Protein AF-A0A836RN25-F1 (afdb_monomer)

Sequence (233 aa):
MFDPATMIIAVIALGVGALVGYVVDRIRLGATFQRRDEIIRQAEREAENIRRAEELAAKEALLKRREELEAEIGRTREELRAQQKQVDQRETKIEQREQDLAKKERMLEITQKKLAERAKVVEARDRELERVLREEQEQLHRISGLDEQAAKEMLLNRLERRLKEETGALILKYRKELKDKSRAMAREIIGMAIQRCASNHTSETTVSSVDIPNDEMKGRIIGREGRNIRAFE

Mean predicted aligned error: 18.17 Å

Secondary structure (DSSP, 8-state):
---HHHHHHHHHHHHHHHHHHHHHHHHHHHHHHHHHHHHHHHHHHHHHHHHHHHHHHHHHHHHHHHHHHHHHHHHHHHHHHHHHHHHHHHHHHHHHHHHHHHHHHHHHHHHHHHHHHHHHHHHHHHHHHHHHHHHHHHHHHHHHT--HHHHHHHHHHHHHHHHHHHHHHHHHHHHHHHHHHHHHHHHHHHHHHHHHHHHHHHHHHS------S-HHHHHHHH-GGGTTHHHH-

Structure (mmCIF, N/CA/C/O backbone):
data_AF-A0A836RN25-F1
#
_entry.id   AF-A0A836RN25-F1
#
loop_
_atom_site.group_PDB
_atom_site.id
_atom_site.type_symbol
_atom_site.label_atom_id
_atom_site.label_alt_id
_atom_site.label_comp_id
_atom_site.label_asym_id
_atom_site.label_entity_id
_atom_site.label_seq_id
_atom_site.pdbx_PDB_ins_code
_atom_site.Cartn_x
_atom_site.Cartn_y
_atom_site.Cartn_z
_atom_site.occupancy
_atom_site.B_iso_or_equiv
_atom_site.auth_seq_id
_atom_site.auth_comp_id
_atom_site.auth_asym_id
_atom_site.auth_atom_id
_atom_site.pdbx_PDB_model_num
ATOM 1 N N . MET A 1 1 ? 55.703 12.428 -127.206 1.00 52.75 1 MET A N 1
ATOM 2 C CA . MET A 1 1 ? 56.972 11.962 -126.610 1.00 52.75 1 MET A CA 1
ATOM 3 C C . MET A 1 1 ? 57.024 12.580 -125.224 1.00 52.75 1 MET A C 1
ATOM 5 O O . MET A 1 1 ? 57.137 13.793 -125.141 1.00 52.75 1 MET A O 1
ATOM 9 N N . PHE A 1 2 ? 56.755 11.810 -124.168 1.00 58.44 2 PHE A N 1
ATOM 10 C CA . PHE A 1 2 ? 56.859 12.346 -122.808 1.00 58.44 2 PHE A CA 1
ATOM 11 C C . PHE A 1 2 ? 58.335 12.590 -122.512 1.00 58.44 2 PHE A C 1
ATOM 13 O O . PHE A 1 2 ? 59.151 11.688 -122.694 1.00 58.44 2 PHE A O 1
ATOM 20 N N . ASP A 1 3 ? 58.664 13.818 -122.129 1.00 67.50 3 ASP A N 1
ATOM 21 C CA . ASP A 1 3 ? 60.029 14.221 -121.816 1.00 67.50 3 ASP A CA 1
ATOM 22 C C . ASP A 1 3 ? 60.501 13.411 -120.590 1.00 67.50 3 ASP A C 1
ATOM 24 O O . ASP A 1 3 ? 59.778 13.405 -119.585 1.00 67.50 3 ASP A O 1
ATOM 28 N N . PRO A 1 4 ? 61.650 12.704 -120.622 1.00 75.50 4 PRO A N 1
ATOM 29 C CA . PRO A 1 4 ? 62.107 11.835 -119.530 1.00 75.50 4 PRO A CA 1
ATOM 30 C C . PRO A 1 4 ? 62.094 12.509 -118.148 1.00 75.50 4 PRO A C 1
ATOM 32 O O . PRO A 1 4 ? 61.831 11.861 -117.135 1.00 75.50 4 PRO A O 1
ATOM 35 N N . ALA A 1 5 ? 62.295 13.830 -118.109 1.00 76.38 5 ALA A N 1
ATOM 36 C CA . ALA A 1 5 ? 62.222 14.642 -116.898 1.00 76.38 5 ALA A CA 1
ATOM 37 C C . ALA A 1 5 ? 60.829 14.630 -116.234 1.00 76.38 5 ALA A C 1
ATOM 39 O O . ALA A 1 5 ? 60.728 14.573 -115.009 1.00 76.38 5 ALA A O 1
ATOM 40 N N . THR A 1 6 ? 59.746 14.628 -117.018 1.00 81.00 6 THR A N 1
ATOM 41 C CA . THR A 1 6 ? 58.367 14.667 -116.492 1.00 81.00 6 THR A CA 1
ATOM 42 C C . THR A 1 6 ? 57.962 13.367 -115.793 1.00 81.00 6 THR A C 1
ATOM 44 O O . THR A 1 6 ? 57.304 13.416 -114.753 1.00 81.00 6 THR A O 1
ATOM 47 N N . MET A 1 7 ? 58.411 12.207 -116.288 1.00 81.38 7 MET A N 1
ATOM 48 C CA . MET A 1 7 ? 58.170 10.922 -115.618 1.00 81.38 7 MET A CA 1
ATOM 49 C C . MET A 1 7 ? 58.947 10.796 -114.304 1.00 81.38 7 MET A C 1
ATOM 51 O O . MET A 1 7 ? 58.401 10.297 -113.321 1.00 81.38 7 MET A O 1
ATOM 55 N N . ILE A 1 8 ? 60.187 11.290 -114.251 1.00 82.19 8 ILE A N 1
ATOM 56 C CA . ILE A 1 8 ? 60.997 11.280 -113.024 1.00 82.19 8 ILE A CA 1
ATOM 57 C C . ILE A 1 8 ? 60.343 12.152 -111.943 1.00 82.19 8 ILE A C 1
ATOM 59 O O . ILE A 1 8 ? 60.214 11.721 -110.798 1.00 82.19 8 ILE A O 1
ATOM 63 N N . ILE A 1 9 ? 59.853 13.340 -112.309 1.00 84.25 9 ILE A N 1
ATOM 64 C CA . ILE A 1 9 ? 59.145 14.238 -111.384 1.00 84.25 9 ILE A CA 1
ATOM 65 C C . ILE A 1 9 ? 57.857 13.588 -110.856 1.00 84.25 9 ILE A C 1
ATOM 67 O O . ILE A 1 9 ? 57.585 13.678 -109.661 1.00 84.25 9 ILE A O 1
ATOM 71 N N . ALA A 1 10 ? 57.091 12.892 -111.702 1.00 84.19 10 ALA A N 1
ATOM 72 C CA . ALA A 1 10 ? 55.867 12.206 -111.282 1.00 84.19 10 ALA A CA 1
ATOM 73 C C . ALA A 1 10 ? 56.138 11.064 -110.284 1.00 84.19 10 ALA A C 1
ATOM 75 O O . ALA A 1 10 ? 55.421 10.931 -109.292 1.00 84.19 10 ALA A O 1
ATOM 76 N N . VAL A 1 11 ? 57.196 10.274 -110.502 1.00 86.06 11 VAL A N 1
ATOM 77 C CA . VAL A 1 11 ? 57.601 9.192 -109.585 1.00 86.06 11 VAL A CA 1
ATOM 78 C C . VAL A 1 11 ? 58.104 9.754 -108.254 1.00 86.06 11 VAL A C 1
ATOM 80 O O . VAL A 1 11 ? 57.737 9.241 -107.196 1.00 86.06 11 VAL A O 1
ATOM 83 N N . ILE A 1 12 ? 58.880 10.843 -108.281 1.00 86.62 12 ILE A N 1
ATOM 84 C CA . ILE A 1 12 ? 59.329 11.530 -107.061 1.00 86.62 12 ILE A CA 1
ATOM 85 C C . ILE A 1 12 ? 58.132 12.115 -106.304 1.00 86.62 12 ILE A C 1
ATOM 87 O O . ILE A 1 12 ? 58.038 11.935 -105.093 1.00 86.62 12 ILE A O 1
ATOM 91 N N . ALA A 1 13 ? 57.183 12.756 -106.991 1.00 86.00 13 ALA A N 1
ATOM 92 C CA . ALA A 1 13 ? 55.982 13.310 -106.369 1.00 86.00 13 ALA A CA 1
ATOM 93 C C . ALA A 1 13 ? 55.104 12.224 -105.722 1.00 86.00 13 ALA A C 1
ATOM 95 O O . ALA A 1 13 ? 54.606 12.424 -104.615 1.00 86.00 13 ALA A O 1
ATOM 96 N N . LEU A 1 14 ? 54.967 11.055 -106.358 1.00 89.75 14 LEU A N 1
ATOM 97 C CA . LEU A 1 14 ? 54.290 9.890 -105.777 1.00 89.75 14 LEU A CA 1
ATOM 98 C C . LEU A 1 14 ? 55.028 9.345 -104.550 1.00 89.75 14 LEU A C 1
ATOM 100 O O . LEU A 1 14 ? 54.393 9.066 -103.535 1.00 89.75 14 LEU A O 1
ATOM 104 N N . GLY A 1 15 ? 56.358 9.238 -104.613 1.00 89.31 15 GLY A N 1
ATOM 105 C CA . GLY A 1 15 ? 57.182 8.800 -103.484 1.00 89.31 15 GLY A CA 1
ATOM 106 C C . GLY A 1 15 ? 57.092 9.752 -102.289 1.00 89.31 15 GLY A C 1
ATOM 107 O O . GLY A 1 15 ? 56.897 9.310 -101.158 1.00 89.31 15 GLY A O 1
ATOM 108 N N . VAL A 1 16 ? 57.151 11.063 -102.540 1.00 89.12 16 VAL A N 1
ATOM 109 C CA . VAL A 1 16 ? 56.988 12.099 -101.510 1.00 89.12 16 VAL A CA 1
ATOM 110 C C . VAL A 1 16 ? 55.561 12.095 -100.960 1.00 89.12 16 VAL A C 1
ATOM 112 O O . VAL A 1 16 ? 55.387 12.136 -99.746 1.00 89.12 16 VAL A O 1
ATOM 115 N N . GLY A 1 17 ? 54.538 11.976 -101.810 1.00 90.31 17 GLY A N 1
ATOM 116 C CA . GLY A 1 17 ? 53.139 11.891 -101.382 1.00 90.31 17 GLY A CA 1
ATOM 117 C C . GLY A 1 17 ? 52.855 10.667 -100.507 1.00 90.31 17 GLY A C 1
ATOM 118 O O . GLY A 1 17 ? 52.210 10.795 -99.467 1.00 90.31 17 GLY A O 1
ATOM 119 N N . ALA A 1 18 ? 53.392 9.499 -100.870 1.00 89.56 18 ALA A N 1
ATOM 120 C CA . ALA A 1 18 ? 53.276 8.276 -100.077 1.00 89.56 18 ALA A CA 1
ATOM 121 C C . ALA A 1 18 ? 54.030 8.380 -98.742 1.00 89.56 18 ALA A C 1
ATOM 123 O O . ALA A 1 18 ? 53.504 7.969 -97.707 1.00 89.56 18 ALA A O 1
ATOM 124 N N . LEU A 1 19 ? 55.228 8.977 -98.741 1.00 89.75 19 LEU A N 1
ATOM 125 C CA . LEU A 1 19 ? 56.010 9.200 -97.524 1.00 89.75 19 LEU A CA 1
ATOM 126 C C . LEU A 1 19 ? 55.299 10.172 -96.571 1.00 89.75 19 LEU A C 1
ATOM 128 O O . LEU A 1 19 ? 55.173 9.883 -95.383 1.00 89.75 19 LEU A O 1
ATOM 132 N N . VAL A 1 20 ? 54.787 11.293 -97.086 1.00 89.56 20 VAL A N 1
ATOM 133 C CA . VAL A 1 20 ? 54.017 12.270 -96.301 1.00 89.56 20 VAL A CA 1
ATOM 134 C C . VAL A 1 20 ? 52.725 11.641 -95.780 1.00 89.56 20 VAL A C 1
ATOM 136 O O . VAL A 1 20 ? 52.416 11.796 -94.601 1.00 89.56 20 VAL A O 1
ATOM 139 N N . GLY A 1 21 ? 52.008 10.877 -96.610 1.00 89.00 21 GLY A N 1
ATOM 140 C CA . GLY A 1 21 ? 50.815 10.136 -96.201 1.00 89.00 21 GLY A CA 1
ATOM 141 C C . GLY A 1 21 ? 51.098 9.151 -95.065 1.00 89.00 21 GLY A C 1
ATOM 142 O O . GLY A 1 21 ? 50.399 9.171 -94.056 1.00 89.00 21 GLY A O 1
ATOM 143 N N . TYR A 1 22 ? 52.172 8.363 -95.176 1.00 90.50 22 TYR A N 1
ATOM 144 C CA . TYR A 1 22 ? 52.602 7.418 -94.142 1.00 90.50 22 TYR A CA 1
ATOM 145 C C . TYR A 1 22 ? 53.001 8.114 -92.831 1.00 90.50 22 TYR A C 1
ATOM 147 O O . TYR A 1 22 ? 52.633 7.658 -91.749 1.00 90.50 22 TYR A O 1
ATOM 155 N N . VAL A 1 23 ? 53.720 9.241 -92.903 1.00 87.69 23 VAL A N 1
ATOM 156 C CA . VAL A 1 23 ? 54.115 10.018 -91.715 1.00 87.69 23 VAL A CA 1
ATOM 157 C C . VAL A 1 23 ? 52.896 10.650 -91.037 1.00 87.69 23 VAL A C 1
ATOM 159 O O . VAL A 1 23 ? 52.770 10.562 -89.816 1.00 87.69 23 VAL A O 1
ATOM 162 N N . VAL A 1 24 ? 51.972 11.241 -91.801 1.00 87.00 24 VAL A N 1
ATOM 163 C CA . VAL A 1 24 ? 50.739 11.839 -91.261 1.00 87.00 24 VAL A CA 1
ATOM 164 C C . VAL A 1 24 ? 49.837 10.777 -90.638 1.00 87.00 24 VAL A C 1
ATOM 166 O O . VAL A 1 24 ? 49.315 11.001 -89.545 1.00 87.00 24 VAL A O 1
ATOM 169 N N . ASP A 1 25 ? 49.677 9.622 -91.284 1.00 84.75 25 ASP A N 1
ATOM 170 C CA . ASP A 1 25 ? 48.889 8.510 -90.748 1.00 84.75 25 ASP A CA 1
ATOM 171 C C . ASP A 1 25 ? 49.505 7.975 -89.448 1.00 84.75 25 ASP A C 1
ATOM 173 O O . ASP A 1 25 ? 48.822 7.863 -88.432 1.00 84.75 25 ASP A O 1
ATOM 177 N N . ARG A 1 26 ? 50.832 7.793 -89.411 1.00 84.50 26 ARG A N 1
ATOM 178 C CA . ARG A 1 26 ? 51.556 7.356 -88.207 1.00 84.50 26 ARG A CA 1
ATOM 179 C C . ARG A 1 26 ? 51.449 8.350 -87.044 1.00 84.50 26 ARG A C 1
ATOM 181 O O . ARG A 1 26 ? 51.307 7.920 -85.899 1.00 84.50 26 ARG A O 1
ATOM 188 N N . ILE A 1 27 ? 51.471 9.658 -87.315 1.00 83.19 27 ILE A N 1
ATOM 189 C CA . ILE A 1 27 ? 51.252 10.704 -86.298 1.00 83.19 27 ILE A CA 1
ATOM 190 C C . ILE A 1 27 ? 49.794 10.695 -85.812 1.00 83.19 27 ILE A C 1
ATOM 192 O O . ILE A 1 27 ? 49.555 10.787 -84.607 1.00 83.19 27 ILE A O 1
ATOM 196 N N . ARG A 1 28 ? 48.814 10.542 -86.715 1.00 82.50 28 ARG A N 1
ATOM 197 C CA . ARG A 1 28 ? 47.385 10.462 -86.360 1.00 82.50 28 ARG A CA 1
ATOM 198 C C . ARG A 1 28 ? 47.071 9.228 -85.520 1.00 82.50 28 ARG A C 1
ATOM 200 O O . ARG A 1 28 ? 46.409 9.370 -84.497 1.00 82.50 28 ARG A O 1
ATOM 207 N N . LEU A 1 29 ? 47.597 8.062 -85.896 1.00 78.88 29 LEU A N 1
ATOM 208 C CA . LEU A 1 29 ? 47.505 6.823 -85.120 1.00 78.88 29 LEU A CA 1
ATOM 209 C C . LEU A 1 29 ? 48.080 7.023 -83.712 1.00 78.88 29 LEU A C 1
ATOM 211 O O . LEU A 1 29 ? 47.384 6.768 -82.728 1.00 78.88 29 LEU A O 1
ATOM 215 N N . GLY A 1 30 ? 49.295 7.574 -83.598 1.00 79.75 30 GLY A N 1
ATOM 216 C CA . GLY A 1 30 ? 49.911 7.896 -82.305 1.00 79.75 30 GLY A CA 1
ATOM 217 C C . GLY A 1 30 ? 49.051 8.827 -81.441 1.00 79.75 30 GLY A C 1
ATOM 218 O O . GLY A 1 30 ? 48.823 8.537 -80.267 1.00 79.75 30 GLY A O 1
ATOM 219 N N . ALA A 1 31 ? 48.496 9.889 -82.033 1.00 80.12 31 ALA A N 1
ATOM 220 C CA . ALA A 1 31 ? 47.593 10.812 -81.347 1.00 80.12 31 ALA A CA 1
ATOM 221 C C . ALA A 1 31 ? 46.273 10.143 -80.911 1.00 80.12 31 ALA A C 1
ATOM 223 O O . ALA A 1 31 ? 45.777 10.420 -79.820 1.00 80.12 31 ALA A O 1
ATOM 224 N N . THR A 1 32 ? 45.708 9.231 -81.712 1.00 80.56 32 THR A N 1
ATOM 225 C CA . THR A 1 32 ? 44.502 8.477 -81.325 1.00 80.56 32 THR A CA 1
ATOM 226 C C . THR A 1 32 ? 44.755 7.481 -80.194 1.00 80.56 32 THR A C 1
ATOM 228 O O . THR A 1 32 ? 43.905 7.357 -79.313 1.00 80.56 32 THR A O 1
ATOM 231 N N . PHE A 1 33 ? 45.923 6.826 -80.157 1.00 83.62 33 PHE A N 1
ATOM 232 C CA . PHE A 1 33 ? 46.305 5.956 -79.040 1.00 83.62 33 PHE A CA 1
ATOM 233 C C . PHE A 1 33 ? 46.503 6.756 -77.752 1.00 83.62 33 PHE A C 1
ATOM 235 O O . PHE A 1 33 ? 45.934 6.397 -76.727 1.00 83.62 33 PHE A O 1
ATOM 242 N N . GLN A 1 34 ? 47.201 7.894 -77.816 1.00 84.00 34 GLN A N 1
ATOM 243 C CA . GLN A 1 34 ? 47.374 8.770 -76.653 1.00 84.00 34 GLN A CA 1
ATOM 244 C C . GLN A 1 34 ? 46.037 9.268 -76.098 1.00 84.00 34 GLN A C 1
ATOM 246 O O . GLN A 1 34 ? 45.827 9.231 -74.888 1.00 84.00 34 GLN A O 1
ATOM 251 N N . ARG A 1 35 ? 45.112 9.674 -76.977 1.00 86.06 35 ARG A N 1
ATOM 252 C CA . ARG A 1 35 ? 43.779 10.140 -76.576 1.00 86.06 35 ARG A CA 1
ATOM 253 C C . ARG A 1 35 ? 42.935 9.016 -75.975 1.00 86.06 35 ARG A C 1
ATOM 255 O O . ARG A 1 35 ? 42.234 9.245 -74.997 1.00 86.06 35 ARG A O 1
ATOM 262 N N . ARG A 1 36 ? 43.030 7.793 -76.513 1.00 88.00 36 ARG A N 1
ATOM 263 C CA . ARG A 1 36 ? 42.407 6.596 -75.924 1.00 88.00 36 ARG A CA 1
ATOM 264 C C . ARG A 1 36 ? 42.961 6.318 -74.524 1.00 88.00 36 ARG A C 1
ATOM 266 O O . ARG A 1 36 ? 42.175 6.118 -73.605 1.00 88.00 36 ARG A O 1
ATOM 273 N N . ASP A 1 37 ? 44.280 6.334 -74.359 1.00 89.94 37 ASP A N 1
ATOM 274 C CA . ASP A 1 37 ? 44.934 6.061 -73.073 1.00 89.94 37 ASP A CA 1
ATOM 275 C C . ASP A 1 37 ? 44.658 7.160 -72.040 1.00 89.94 37 ASP A C 1
ATOM 277 O O . ASP A 1 37 ? 44.621 6.904 -70.838 1.00 89.94 37 ASP A O 1
ATOM 281 N N . GLU A 1 38 ? 44.476 8.403 -72.480 1.00 92.50 38 GLU A N 1
ATOM 282 C CA . GLU A 1 38 ? 44.048 9.508 -71.623 1.00 92.50 38 GLU A CA 1
ATOM 283 C C . GLU A 1 38 ? 42.594 9.340 -71.167 1.00 92.50 38 GLU A C 1
ATOM 285 O O . GLU A 1 38 ? 42.332 9.456 -69.973 1.00 92.50 38 GLU A O 1
ATOM 290 N N . ILE A 1 39 ? 41.680 8.959 -72.068 1.00 93.69 39 ILE A N 1
ATOM 291 C CA . ILE A 1 39 ? 40.281 8.654 -71.723 1.00 93.69 39 ILE A CA 1
ATOM 292 C C . ILE A 1 39 ? 40.201 7.479 -70.743 1.00 93.69 39 ILE A C 1
ATOM 294 O O . ILE A 1 39 ? 39.469 7.560 -69.761 1.00 93.69 39 ILE A O 1
ATOM 298 N N . ILE A 1 40 ? 40.965 6.403 -70.970 1.00 94.0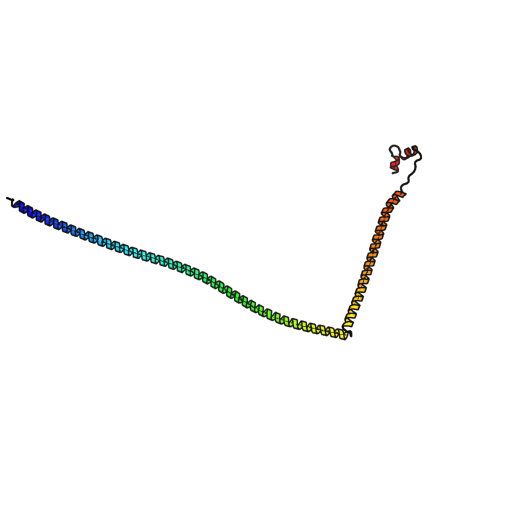6 40 ILE A N 1
ATOM 299 C CA . ILE A 1 40 ? 40.998 5.249 -70.057 1.00 94.06 40 ILE A CA 1
ATOM 300 C C . ILE A 1 40 ? 41.532 5.675 -68.687 1.00 94.06 40 ILE A C 1
ATOM 302 O O . ILE A 1 40 ? 40.888 5.401 -67.681 1.00 94.06 40 ILE A O 1
ATOM 306 N N . ARG A 1 41 ? 42.648 6.415 -68.633 1.00 94.75 41 ARG A N 1
ATOM 307 C CA . ARG A 1 41 ? 43.198 6.914 -67.360 1.00 94.75 41 ARG A CA 1
ATOM 308 C C . ARG A 1 41 ? 42.248 7.865 -66.641 1.00 94.75 41 ARG A C 1
ATOM 310 O O . ARG A 1 41 ? 42.199 7.859 -65.413 1.00 94.75 41 ARG A O 1
ATOM 317 N N . GLN A 1 42 ? 41.510 8.693 -67.375 1.00 95.06 42 GLN A N 1
ATOM 318 C CA . GLN A 1 42 ? 40.494 9.559 -66.791 1.00 95.06 42 GLN A CA 1
ATOM 319 C C . GLN A 1 42 ? 39.336 8.732 -66.222 1.00 95.06 42 GLN A C 1
ATOM 321 O O . GLN A 1 42 ? 38.974 8.935 -65.067 1.00 95.06 42 GLN A O 1
ATOM 326 N N . ALA A 1 43 ? 38.828 7.755 -66.975 1.00 94.56 43 ALA A N 1
ATOM 327 C CA . ALA A 1 43 ? 37.774 6.853 -66.518 1.00 94.56 43 ALA A CA 1
ATOM 328 C C . ALA A 1 43 ? 38.203 6.029 -65.290 1.00 94.56 43 ALA A C 1
ATOM 330 O O . ALA A 1 43 ? 37.416 5.853 -64.365 1.00 94.56 43 ALA A O 1
ATOM 331 N N . GLU A 1 44 ? 39.457 5.568 -65.236 1.00 95.56 44 GLU A N 1
ATOM 332 C CA . GLU A 1 44 ? 40.019 4.870 -64.072 1.00 95.56 44 GLU A CA 1
ATOM 333 C C . GLU A 1 44 ? 40.080 5.776 -62.837 1.00 95.56 44 GLU A C 1
ATOM 335 O O . GLU A 1 44 ? 39.658 5.364 -61.756 1.00 95.56 44 GLU A O 1
ATOM 340 N N . ARG A 1 45 ? 40.540 7.026 -62.991 1.00 96.12 45 ARG A N 1
ATOM 341 C CA . ARG A 1 45 ? 40.564 8.013 -61.897 1.00 96.12 45 ARG A CA 1
ATOM 342 C C . ARG A 1 45 ? 39.162 8.369 -61.417 1.00 96.12 45 ARG A C 1
ATOM 344 O O . ARG A 1 45 ? 38.940 8.476 -60.216 1.00 96.12 45 ARG A O 1
ATOM 351 N N . GLU A 1 46 ? 38.220 8.561 -62.334 1.00 95.81 46 GLU A N 1
ATOM 352 C CA . GLU A 1 46 ? 36.821 8.832 -61.997 1.00 95.81 46 GLU A CA 1
ATOM 353 C C . GLU A 1 46 ? 36.194 7.641 -61.265 1.00 95.81 46 GLU A C 1
ATOM 355 O O . GLU A 1 46 ? 35.590 7.830 -60.212 1.00 95.81 46 GLU A O 1
ATOM 360 N N . ALA A 1 47 ? 36.416 6.412 -61.741 1.00 95.69 47 ALA A N 1
ATOM 361 C CA . ALA A 1 47 ? 35.951 5.201 -61.070 1.00 95.69 47 ALA A CA 1
ATOM 362 C C . ALA A 1 47 ? 36.567 5.036 -59.670 1.00 95.69 47 ALA A C 1
ATOM 364 O O . ALA A 1 47 ? 35.866 4.660 -58.729 1.00 95.69 47 ALA A O 1
ATOM 365 N N . GLU A 1 48 ? 37.857 5.335 -59.504 1.00 96.50 48 GLU A N 1
ATOM 366 C CA . GLU A 1 48 ? 38.516 5.314 -58.198 1.00 96.50 48 GLU A CA 1
ATOM 367 C C . GLU A 1 48 ? 37.946 6.382 -57.256 1.00 96.50 48 GLU A C 1
ATOM 369 O O . GLU A 1 48 ? 37.657 6.085 -56.096 1.00 96.50 48 GLU A O 1
ATOM 374 N N . ASN A 1 49 ? 37.719 7.600 -57.751 1.00 96.69 49 ASN A N 1
ATOM 375 C CA . ASN A 1 49 ? 37.115 8.676 -56.969 1.00 96.69 49 ASN A CA 1
ATOM 376 C C . ASN A 1 49 ? 35.686 8.331 -56.536 1.00 96.69 49 ASN A C 1
ATOM 378 O O . ASN A 1 49 ? 35.346 8.550 -55.376 1.00 96.69 49 ASN A O 1
ATOM 382 N N . ILE A 1 50 ? 34.875 7.748 -57.426 1.00 96.38 50 ILE A N 1
ATOM 383 C CA . ILE A 1 50 ? 33.517 7.287 -57.102 1.00 96.38 50 ILE A CA 1
ATOM 384 C C . ILE A 1 50 ? 33.571 6.208 -56.020 1.00 96.38 50 ILE A C 1
ATOM 386 O O . ILE A 1 50 ? 32.883 6.330 -55.012 1.00 96.38 50 ILE A O 1
ATOM 390 N N . ARG A 1 51 ? 34.439 5.197 -56.170 1.00 96.94 51 ARG A N 1
ATOM 391 C CA . ARG A 1 51 ? 34.597 4.137 -55.159 1.00 96.94 51 ARG A CA 1
ATOM 392 C C . ARG A 1 51 ? 35.004 4.695 -53.800 1.00 96.94 51 ARG A C 1
ATOM 394 O O . ARG A 1 51 ? 34.416 4.323 -52.791 1.00 96.94 51 ARG A O 1
ATOM 401 N N . ARG A 1 52 ? 35.987 5.600 -53.766 1.00 96.56 52 ARG A N 1
ATOM 402 C CA . ARG A 1 52 ? 36.432 6.242 -52.520 1.00 96.56 52 ARG A CA 1
ATOM 403 C C . ARG A 1 52 ? 35.329 7.102 -51.903 1.00 96.56 52 ARG A C 1
ATOM 405 O O . ARG A 1 52 ? 35.183 7.093 -50.685 1.00 96.56 52 ARG A O 1
ATOM 412 N N . ALA A 1 53 ? 34.556 7.819 -52.718 1.00 96.25 53 ALA A N 1
ATOM 413 C CA . ALA A 1 53 ? 33.433 8.627 -52.251 1.00 96.25 53 ALA A CA 1
ATOM 414 C C . ALA A 1 53 ? 32.302 7.761 -51.675 1.00 96.25 53 ALA A C 1
ATOM 416 O O . ALA A 1 53 ? 31.798 8.070 -50.599 1.00 96.25 53 ALA A O 1
ATOM 417 N N . GLU A 1 54 ? 31.946 6.654 -52.333 1.00 96.81 54 GLU A N 1
ATOM 418 C CA . GLU A 1 54 ? 30.963 5.697 -51.811 1.00 96.81 54 GLU A CA 1
ATOM 419 C C . GLU A 1 54 ? 31.447 5.022 -50.525 1.00 96.81 54 GLU A C 1
ATOM 421 O O . GLU A 1 54 ? 30.679 4.893 -49.574 1.00 96.81 54 GLU A O 1
ATOM 426 N N . GLU A 1 55 ? 32.725 4.638 -50.452 1.00 96.94 55 GLU A N 1
ATOM 427 C CA . GLU A 1 55 ? 33.299 4.056 -49.238 1.00 96.94 55 GLU A CA 1
ATOM 428 C C . GLU A 1 55 ? 33.281 5.058 -48.073 1.00 96.94 55 GLU A C 1
ATOM 430 O O . GLU A 1 55 ? 32.956 4.688 -46.942 1.00 96.94 55 GLU A O 1
ATOM 435 N N . LEU A 1 56 ? 33.591 6.332 -48.338 1.00 97.44 56 LEU A N 1
ATOM 436 C CA . LEU A 1 56 ? 33.512 7.395 -47.337 1.00 97.44 56 LEU A CA 1
ATOM 437 C C . LEU A 1 56 ? 32.064 7.619 -46.885 1.00 97.44 56 LEU A C 1
ATOM 439 O O . LEU A 1 56 ? 31.803 7.618 -45.685 1.00 97.44 56 LEU A O 1
ATOM 443 N N . ALA A 1 57 ? 31.119 7.719 -47.823 1.00 96.94 57 ALA A N 1
ATOM 444 C CA . ALA A 1 57 ? 29.700 7.889 -47.522 1.00 96.94 57 ALA A CA 1
ATOM 445 C C . ALA A 1 57 ? 29.138 6.705 -46.716 1.00 96.94 57 ALA A C 1
ATOM 447 O O . ALA A 1 57 ? 28.377 6.898 -45.767 1.00 96.94 57 ALA A O 1
ATOM 448 N N . ALA A 1 58 ? 29.551 5.476 -47.038 1.00 97.00 58 ALA A N 1
ATOM 449 C CA . ALA A 1 58 ? 29.188 4.287 -46.275 1.00 97.00 58 ALA A CA 1
ATOM 450 C C . ALA A 1 58 ? 29.760 4.332 -44.849 1.00 97.00 58 ALA A C 1
ATOM 452 O O . ALA A 1 58 ? 29.047 4.021 -43.893 1.00 97.00 58 ALA A O 1
ATOM 453 N N . LYS A 1 59 ? 31.019 4.760 -44.679 1.00 97.44 59 LYS A N 1
ATOM 454 C CA . LYS A 1 59 ? 31.637 4.939 -43.353 1.00 97.44 59 LYS A CA 1
ATOM 455 C C . LYS A 1 59 ? 30.939 6.027 -42.539 1.00 97.44 59 LYS A C 1
ATOM 457 O O . LYS A 1 59 ? 30.656 5.796 -41.367 1.00 97.44 59 LYS A O 1
ATOM 462 N N . GLU A 1 60 ? 30.617 7.168 -43.141 1.00 97.56 60 GLU A N 1
ATOM 463 C CA . GLU A 1 60 ? 29.868 8.246 -42.483 1.00 97.56 60 GLU A CA 1
ATOM 464 C C . GLU A 1 60 ? 28.468 7.786 -42.062 1.00 97.56 60 GLU A C 1
ATOM 466 O O . GLU A 1 60 ? 28.059 8.014 -40.924 1.00 97.56 60 GLU A O 1
ATOM 471 N N . ALA A 1 61 ? 27.754 7.069 -42.935 1.00 97.25 61 ALA A N 1
ATOM 472 C CA . ALA A 1 61 ? 26.446 6.510 -42.612 1.00 97.25 61 ALA A CA 1
ATOM 473 C C . ALA A 1 61 ? 26.524 5.502 -41.453 1.00 97.25 61 ALA A C 1
ATOM 475 O O . ALA A 1 61 ? 25.682 5.534 -40.555 1.00 97.25 61 ALA A O 1
ATOM 476 N N . LEU A 1 62 ? 27.543 4.636 -41.438 1.00 97.88 62 LEU A N 1
ATOM 477 C CA . LEU A 1 62 ? 27.776 3.688 -40.347 1.00 97.88 62 LEU A CA 1
ATOM 478 C C . LEU A 1 62 ? 28.108 4.391 -39.028 1.00 97.88 62 LEU A C 1
ATOM 480 O O . LEU A 1 62 ? 27.570 4.003 -37.992 1.00 97.88 62 LEU A O 1
ATOM 484 N N . LEU A 1 63 ? 28.956 5.423 -39.054 1.00 97.88 63 LEU A N 1
ATOM 485 C CA . LEU A 1 63 ? 29.288 6.212 -37.865 1.00 97.88 63 LEU A CA 1
ATOM 486 C C . LEU A 1 63 ? 28.050 6.912 -37.311 1.00 97.88 63 LEU A C 1
ATOM 488 O O . LEU A 1 63 ? 27.749 6.764 -36.131 1.00 97.88 63 LEU A O 1
ATOM 492 N N . LYS A 1 64 ? 27.270 7.568 -38.173 1.00 97.81 64 LYS A N 1
ATOM 493 C CA . LYS A 1 64 ? 26.030 8.230 -37.765 1.00 97.81 64 LYS A CA 1
ATOM 494 C C . LYS A 1 64 ? 25.025 7.244 -37.168 1.00 97.81 64 LYS A C 1
ATOM 496 O O . LYS A 1 64 ? 24.440 7.510 -36.124 1.00 97.81 64 LYS A O 1
ATOM 501 N N . ARG A 1 65 ? 24.854 6.072 -37.789 1.00 97.50 65 ARG A N 1
ATOM 502 C CA . ARG A 1 65 ? 23.997 5.009 -37.242 1.00 97.50 65 ARG A CA 1
ATOM 503 C C . ARG A 1 65 ? 24.491 4.499 -35.898 1.00 97.50 65 ARG A C 1
ATOM 505 O O . ARG A 1 65 ? 23.680 4.227 -35.019 1.00 97.50 65 ARG A O 1
ATOM 512 N N . ARG A 1 66 ? 25.805 4.377 -35.726 1.00 97.88 66 ARG A N 1
ATOM 513 C CA . ARG A 1 66 ? 26.399 3.979 -34.453 1.00 97.88 66 ARG A CA 1
ATOM 514 C C . ARG A 1 66 ? 26.147 5.022 -33.364 1.00 97.88 66 ARG A C 1
ATOM 516 O O . ARG A 1 66 ? 25.754 4.635 -32.272 1.00 97.88 66 ARG A O 1
ATOM 523 N N . GLU A 1 67 ? 26.311 6.307 -33.662 1.00 97.94 67 GLU A N 1
ATOM 524 C CA . GLU A 1 67 ? 26.021 7.400 -32.723 1.00 97.94 67 GLU A CA 1
ATOM 525 C C . GLU A 1 67 ? 24.538 7.439 -32.325 1.00 97.94 67 GLU A C 1
ATOM 527 O O . GLU A 1 67 ? 24.220 7.567 -31.143 1.00 97.94 67 GLU A O 1
ATOM 532 N N . GLU A 1 68 ? 23.626 7.268 -33.289 1.00 97.94 68 GLU A N 1
ATOM 533 C CA . GLU A 1 68 ? 22.181 7.172 -33.032 1.00 97.94 68 GLU A CA 1
ATOM 534 C C . GLU A 1 68 ? 21.856 6.000 -32.091 1.00 97.94 68 GLU A C 1
ATOM 536 O O . GLU A 1 68 ? 21.136 6.183 -31.108 1.00 97.94 68 GLU A O 1
ATOM 541 N N . LEU A 1 69 ? 22.434 4.821 -32.346 1.00 98.12 69 LEU A N 1
ATOM 542 C CA . LEU A 1 69 ? 22.253 3.636 -31.502 1.00 98.12 69 LEU A CA 1
ATOM 543 C C . LEU A 1 69 ? 22.855 3.816 -30.105 1.00 98.12 69 LEU A C 1
ATOM 545 O O . LEU A 1 69 ? 22.234 3.436 -29.116 1.00 98.12 69 LEU A O 1
ATOM 549 N N . GLU A 1 70 ? 24.053 4.392 -29.994 1.00 97.88 70 GLU A N 1
ATOM 550 C CA . GLU A 1 70 ? 24.687 4.663 -28.699 1.00 97.88 70 GLU A CA 1
ATOM 551 C C . GLU A 1 70 ? 23.856 5.661 -27.875 1.00 97.88 70 GLU A C 1
ATOM 553 O O . GLU A 1 70 ? 23.673 5.461 -26.669 1.00 97.88 70 GLU A O 1
ATOM 558 N N . ALA A 1 71 ? 23.276 6.677 -28.521 1.00 98.19 71 ALA A N 1
ATOM 559 C CA . ALA A 1 71 ? 22.367 7.623 -27.881 1.00 98.19 71 ALA A CA 1
ATOM 560 C C . ALA A 1 71 ? 21.050 6.963 -27.436 1.00 98.19 71 ALA A C 1
ATOM 562 O O . ALA A 1 71 ? 20.593 7.210 -26.317 1.00 98.19 71 ALA A O 1
ATOM 563 N N . GLU A 1 72 ? 20.448 6.112 -28.271 1.00 98.00 72 GLU A N 1
ATOM 564 C CA . GLU A 1 72 ? 19.228 5.370 -27.933 1.00 98.00 72 GLU A CA 1
ATOM 565 C C . GLU A 1 72 ? 19.465 4.415 -26.756 1.00 98.00 72 GLU A C 1
ATOM 567 O O . GLU A 1 72 ? 18.742 4.471 -25.763 1.00 98.00 72 GLU A O 1
ATOM 572 N N . ILE A 1 73 ? 20.549 3.633 -26.796 1.00 98.12 73 ILE A N 1
ATOM 573 C CA . ILE A 1 73 ? 20.962 2.753 -25.693 1.00 98.12 73 ILE A CA 1
ATOM 574 C C . ILE A 1 73 ? 21.195 3.562 -24.411 1.00 98.12 73 ILE A C 1
ATOM 576 O O . ILE A 1 73 ? 20.831 3.107 -23.323 1.00 98.12 73 ILE A O 1
ATOM 580 N N . GLY A 1 74 ? 21.796 4.750 -24.520 1.00 98.12 74 GLY A N 1
ATOM 581 C CA . GLY A 1 74 ? 21.969 5.676 -23.402 1.00 98.12 74 GLY A CA 1
ATOM 582 C C . GLY A 1 74 ? 20.635 6.052 -22.758 1.00 98.12 74 GLY A C 1
ATOM 583 O O . GLY A 1 74 ? 20.463 5.851 -21.554 1.00 98.12 74 GLY A O 1
ATOM 584 N N . ARG A 1 75 ? 19.666 6.500 -23.565 1.00 98.06 75 ARG A N 1
ATOM 585 C CA . ARG A 1 75 ? 18.316 6.865 -23.098 1.00 98.06 75 ARG A CA 1
ATOM 586 C C . ARG A 1 75 ? 17.596 5.686 -22.455 1.00 98.06 75 ARG A C 1
ATOM 588 O O . ARG A 1 75 ? 17.126 5.806 -21.327 1.00 98.06 75 ARG A O 1
ATOM 595 N N . THR A 1 76 ? 17.587 4.521 -23.103 1.00 97.94 76 THR A N 1
ATOM 596 C CA . THR A 1 76 ? 16.950 3.317 -22.548 1.00 97.94 76 THR A CA 1
ATOM 597 C C . THR A 1 76 ? 17.590 2.898 -21.222 1.00 97.94 76 THR A C 1
ATOM 599 O O . THR A 1 76 ? 16.891 2.488 -20.297 1.00 97.94 76 THR A O 1
ATOM 602 N N . ARG A 1 77 ? 18.917 3.027 -21.076 1.00 98.12 77 ARG A N 1
ATOM 603 C CA . ARG A 1 77 ? 19.604 2.750 -19.802 1.00 98.12 77 ARG A CA 1
ATOM 604 C C . ARG A 1 77 ? 19.213 3.734 -18.705 1.00 98.12 77 ARG A C 1
ATOM 606 O O . ARG A 1 77 ? 19.083 3.318 -17.554 1.00 98.12 77 ARG A O 1
ATOM 613 N N . GLU A 1 78 ? 19.053 5.013 -19.025 1.00 98.19 78 GLU A N 1
ATOM 614 C CA . GLU A 1 78 ? 18.597 6.022 -18.063 1.00 98.19 78 GLU A CA 1
ATOM 615 C C . GLU A 1 78 ? 17.150 5.777 -17.629 1.00 98.19 78 GLU A C 1
ATOM 617 O O . GLU A 1 78 ? 16.869 5.770 -16.428 1.00 98.19 78 GLU A O 1
ATOM 622 N N . GLU A 1 79 ? 16.258 5.485 -18.575 1.00 98.00 79 GLU A N 1
ATOM 623 C CA . GLU A 1 79 ? 14.865 5.123 -18.299 1.00 98.00 79 GLU A CA 1
ATOM 624 C C . GLU A 1 79 ? 14.773 3.871 -17.422 1.00 98.00 79 GLU A C 1
ATOM 626 O O . GLU A 1 79 ? 14.071 3.877 -16.408 1.00 98.00 79 GLU A O 1
ATOM 631 N N . LEU A 1 80 ? 15.544 2.828 -17.744 1.00 98.06 80 LEU A N 1
ATOM 632 C CA . LEU A 1 80 ? 15.583 1.595 -16.960 1.00 98.06 80 LEU A CA 1
ATOM 633 C C . LEU A 1 80 ? 16.102 1.846 -15.538 1.00 98.06 80 LEU A C 1
ATOM 635 O O . LEU A 1 80 ? 15.531 1.341 -14.575 1.00 98.06 80 LEU A O 1
ATOM 639 N N . ARG A 1 81 ? 17.147 2.669 -15.374 1.00 98.06 81 ARG A N 1
ATOM 640 C CA . ARG A 1 81 ? 17.655 3.062 -14.046 1.00 98.06 81 ARG A CA 1
ATOM 641 C C . ARG A 1 81 ? 16.621 3.855 -13.250 1.00 98.06 81 ARG A C 1
ATOM 643 O O . ARG A 1 81 ? 16.498 3.652 -12.042 1.00 98.06 81 ARG A O 1
ATOM 650 N N . ALA A 1 82 ? 15.883 4.751 -13.902 1.00 98.12 82 ALA A N 1
ATOM 651 C CA . ALA A 1 82 ? 14.820 5.513 -13.259 1.00 98.12 82 ALA A CA 1
ATOM 652 C C . ALA A 1 82 ? 13.672 4.600 -12.803 1.00 98.12 82 ALA A C 1
ATOM 654 O O . ALA A 1 82 ? 13.211 4.726 -11.667 1.00 98.12 82 ALA A O 1
ATOM 655 N N . GLN A 1 83 ? 13.254 3.652 -13.647 1.00 97.94 83 GLN A N 1
ATOM 656 C CA . GLN A 1 83 ? 12.248 2.649 -13.298 1.00 97.94 83 GLN A CA 1
ATOM 657 C C . GLN A 1 83 ? 12.718 1.752 -12.152 1.00 97.94 83 GLN A C 1
ATOM 659 O O . GLN A 1 83 ? 11.978 1.595 -11.182 1.00 97.94 83 GLN A O 1
ATOM 664 N N . GLN A 1 84 ? 13.955 1.248 -12.201 1.00 98.00 84 GLN A N 1
ATOM 665 C CA . GLN A 1 84 ? 14.524 0.431 -11.126 1.00 98.00 84 GLN A CA 1
ATOM 666 C C . GLN A 1 84 ? 14.502 1.185 -9.794 1.00 98.00 84 GLN A C 1
ATOM 668 O O . GLN A 1 84 ? 13.974 0.685 -8.810 1.00 98.00 84 GLN A O 1
ATOM 673 N N . LYS A 1 85 ? 14.948 2.447 -9.779 1.00 98.06 85 LYS A N 1
ATOM 674 C CA . LYS A 1 85 ? 14.910 3.278 -8.569 1.00 98.06 85 LYS A CA 1
ATOM 675 C C . LYS A 1 85 ? 13.487 3.466 -8.030 1.00 98.06 85 LYS A C 1
ATOM 677 O O . LYS A 1 85 ? 13.295 3.512 -6.817 1.00 98.06 85 LYS A O 1
ATOM 682 N N . GLN A 1 86 ? 12.486 3.609 -8.902 1.00 98.00 86 GLN A N 1
ATOM 683 C CA . GLN A 1 86 ? 11.088 3.689 -8.469 1.00 98.00 86 GLN A CA 1
ATOM 684 C C . GLN A 1 86 ? 10.584 2.365 -7.887 1.00 98.00 86 GLN A C 1
ATOM 686 O O . GLN A 1 86 ? 9.817 2.393 -6.923 1.00 98.00 86 GLN A O 1
ATOM 691 N N . VAL A 1 87 ? 10.994 1.232 -8.461 1.00 98.12 87 VAL A N 1
ATOM 692 C CA . VAL A 1 87 ? 10.672 -0.106 -7.950 1.00 98.12 87 VAL A CA 1
ATOM 693 C C . VAL A 1 87 ? 11.304 -0.306 -6.576 1.00 98.12 87 VAL A C 1
ATOM 695 O O . VAL A 1 87 ? 10.560 -0.555 -5.633 1.00 98.12 87 VAL A O 1
ATOM 698 N N . ASP A 1 88 ? 12.604 -0.047 -6.424 1.00 97.88 88 ASP A N 1
ATOM 699 C CA . ASP A 1 88 ? 13.319 -0.181 -5.146 1.00 97.88 88 ASP A CA 1
ATOM 700 C C . ASP A 1 88 ? 12.664 0.682 -4.051 1.00 97.88 88 ASP A C 1
ATOM 702 O O . ASP A 1 88 ? 12.411 0.235 -2.934 1.00 97.88 88 ASP A O 1
ATOM 706 N N . GLN A 1 89 ? 12.291 1.926 -4.381 1.00 97.94 89 GLN A N 1
ATOM 707 C CA . GLN A 1 89 ? 11.580 2.808 -3.448 1.00 97.94 89 GLN A CA 1
ATOM 708 C C . GLN A 1 89 ? 10.202 2.276 -3.038 1.00 97.94 89 GLN A C 1
ATOM 710 O O . GLN A 1 89 ? 9.749 2.541 -1.921 1.00 97.94 89 GLN A O 1
ATOM 715 N N . ARG A 1 90 ? 9.488 1.598 -3.943 1.00 98.00 90 ARG A N 1
ATOM 716 C CA . ARG A 1 90 ? 8.199 0.969 -3.628 1.00 98.00 90 ARG A CA 1
ATOM 717 C C . ARG A 1 90 ? 8.404 -0.269 -2.768 1.00 98.00 90 ARG A C 1
ATOM 719 O O . ARG A 1 90 ? 7.667 -0.419 -1.801 1.00 98.00 90 ARG A O 1
ATOM 726 N N . GLU A 1 91 ? 9.404 -1.083 -3.078 1.00 97.88 91 GLU A N 1
ATOM 727 C CA . GLU A 1 91 ? 9.761 -2.283 -2.323 1.00 97.88 91 GLU A CA 1
ATOM 728 C C . GLU A 1 91 ? 10.111 -1.932 -0.875 1.00 97.88 91 GLU A C 1
ATOM 730 O O . GLU A 1 91 ? 9.437 -2.398 0.040 1.00 97.88 91 GLU A O 1
ATOM 735 N N . THR A 1 92 ? 11.002 -0.959 -0.651 1.00 97.81 92 THR A N 1
ATOM 736 C CA . THR A 1 92 ? 11.331 -0.488 0.707 1.00 97.81 92 THR A CA 1
ATOM 737 C C . THR 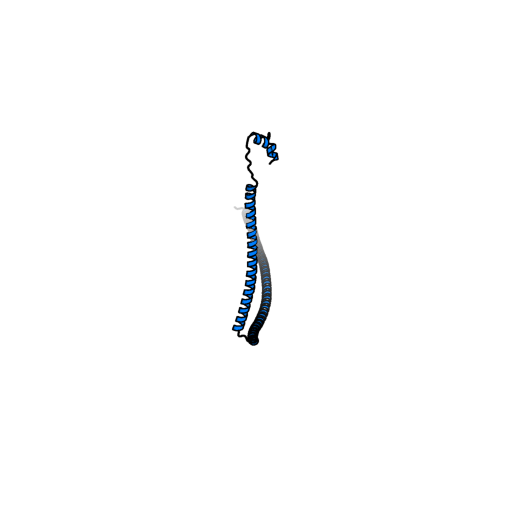A 1 92 ? 10.098 0.029 1.464 1.00 97.81 92 THR A C 1
ATOM 739 O O . THR A 1 92 ? 9.952 -0.195 2.666 1.00 97.81 92 THR A O 1
ATOM 742 N N . LYS A 1 93 ? 9.172 0.727 0.786 1.00 97.94 93 LYS A N 1
ATOM 743 C CA . LYS A 1 93 ? 7.920 1.195 1.414 1.00 97.94 93 LYS A CA 1
ATOM 744 C C . LYS A 1 93 ? 6.986 0.042 1.775 1.00 97.94 93 LYS A C 1
ATOM 746 O O . LYS A 1 93 ? 6.262 0.150 2.765 1.00 97.94 93 LYS A O 1
ATOM 751 N N . ILE A 1 94 ? 6.948 -1.009 0.960 1.00 98.12 94 ILE A N 1
ATOM 752 C CA . ILE A 1 94 ? 6.152 -2.210 1.226 1.00 98.12 94 ILE A CA 1
ATOM 753 C C . ILE A 1 94 ? 6.741 -2.945 2.429 1.00 98.12 94 ILE A C 1
ATOM 755 O O . ILE A 1 94 ? 6.007 -3.174 3.385 1.00 98.12 94 ILE A O 1
ATOM 759 N N . GLU A 1 95 ? 8.052 -3.181 2.456 1.00 98.12 95 GLU A N 1
ATOM 760 C CA . GLU A 1 95 ? 8.735 -3.827 3.584 1.00 98.12 95 GLU A CA 1
ATOM 761 C C . GLU A 1 95 ? 8.500 -3.086 4.909 1.00 98.12 95 GLU A C 1
ATOM 763 O O . GLU A 1 95 ? 8.178 -3.697 5.928 1.00 98.12 95 GLU A O 1
ATOM 768 N N . GLN A 1 96 ? 8.593 -1.751 4.907 1.00 98.06 96 GLN A N 1
ATOM 769 C CA . GLN A 1 96 ? 8.293 -0.940 6.093 1.00 98.06 96 GLN A CA 1
ATOM 770 C C . GLN A 1 96 ? 6.843 -1.121 6.560 1.00 98.06 96 GLN A C 1
ATOM 772 O O . GLN A 1 96 ? 6.587 -1.291 7.754 1.00 98.06 96 GLN A O 1
ATOM 777 N N . ARG A 1 97 ? 5.885 -1.121 5.625 1.00 97.94 97 ARG A N 1
ATOM 778 C CA . ARG A 1 97 ? 4.466 -1.337 5.940 1.00 97.94 97 ARG A CA 1
ATOM 779 C C . ARG A 1 97 ? 4.209 -2.735 6.486 1.00 97.94 97 ARG A C 1
ATOM 781 O O . ARG A 1 97 ? 3.425 -2.857 7.422 1.00 97.94 97 ARG A O 1
ATOM 788 N N . GLU A 1 98 ? 4.856 -3.759 5.940 1.00 98.06 98 GLU A N 1
ATOM 789 C CA . GLU A 1 98 ? 4.746 -5.131 6.440 1.00 98.06 98 GLU A CA 1
ATOM 790 C C . GLU A 1 98 ? 5.290 -5.254 7.863 1.00 98.06 98 GLU A C 1
ATOM 792 O O . GLU A 1 98 ? 4.630 -5.830 8.728 1.00 98.06 98 GLU A O 1
ATOM 797 N N . GLN A 1 99 ? 6.441 -4.641 8.153 1.00 98.00 99 GLN A N 1
ATOM 798 C CA . GLN A 1 99 ? 6.993 -4.621 9.509 1.00 98.00 99 GLN A CA 1
ATOM 799 C C . GLN A 1 99 ? 6.068 -3.906 10.502 1.00 98.00 99 GLN A C 1
ATOM 801 O O . GLN A 1 99 ? 5.874 -4.380 11.626 1.00 98.00 99 GLN A O 1
ATOM 806 N N . ASP A 1 100 ? 5.484 -2.774 10.110 1.00 98.00 100 ASP A N 1
ATOM 807 C CA . ASP A 1 100 ? 4.539 -2.039 10.952 1.00 98.00 100 ASP A CA 1
ATOM 808 C C . ASP A 1 100 ? 3.234 -2.809 11.167 1.00 98.00 100 ASP A C 1
ATOM 810 O O . ASP A 1 100 ? 2.682 -2.800 12.273 1.00 98.00 100 ASP A O 1
ATOM 814 N N . LEU A 1 101 ? 2.750 -3.502 10.136 1.00 98.19 101 LEU A N 1
ATOM 815 C CA . LEU A 1 101 ? 1.563 -4.345 10.219 1.00 98.19 101 LEU A CA 1
ATOM 816 C C . LEU A 1 101 ? 1.811 -5.541 11.145 1.00 98.19 101 LEU A C 1
ATOM 818 O O . LEU A 1 101 ? 1.043 -5.735 12.084 1.00 98.19 101 LEU A O 1
ATOM 822 N N . ALA A 1 102 ? 2.946 -6.229 11.004 1.00 98.19 102 ALA A N 1
ATOM 823 C CA . ALA A 1 102 ? 3.339 -7.325 11.888 1.00 98.19 102 ALA A CA 1
ATOM 824 C C . ALA A 1 102 ? 3.476 -6.879 13.359 1.00 98.19 102 ALA A C 1
ATOM 826 O O . ALA A 1 102 ? 3.089 -7.602 14.282 1.00 98.19 102 ALA A O 1
ATOM 827 N N . LYS A 1 103 ? 3.993 -5.667 13.618 1.00 98.06 103 LYS A N 1
ATOM 828 C CA . LYS A 1 103 ? 4.022 -5.093 14.977 1.00 98.06 103 LYS A CA 1
ATOM 829 C C . LYS A 1 103 ? 2.612 -4.861 15.518 1.00 98.06 103 LYS A C 1
ATOM 831 O O . LYS A 1 103 ? 2.340 -5.215 16.667 1.00 98.06 103 LYS A O 1
ATOM 836 N N . LYS A 1 104 ? 1.717 -4.285 14.709 1.00 97.88 104 LYS A N 1
ATOM 837 C CA . LYS A 1 104 ? 0.318 -4.040 15.096 1.00 97.88 104 LYS A CA 1
ATOM 838 C C . LYS A 1 104 ? -0.436 -5.338 15.364 1.00 97.88 104 LYS A C 1
ATOM 840 O O . LYS A 1 104 ? -1.158 -5.396 16.353 1.00 97.88 104 LYS A O 1
ATOM 845 N N . GLU A 1 105 ? -0.232 -6.371 14.554 1.00 98.00 105 GLU A N 1
ATOM 846 C CA . GLU A 1 105 ? -0.827 -7.696 14.762 1.00 98.00 105 GLU A CA 1
ATOM 847 C C . GLU A 1 105 ? -0.388 -8.307 16.092 1.00 98.00 105 GLU A C 1
ATOM 849 O O . GLU A 1 105 ? -1.232 -8.711 16.889 1.00 98.00 105 GLU A O 1
ATOM 854 N N . ARG A 1 106 ? 0.915 -8.273 16.405 1.00 97.88 106 ARG A N 1
ATOM 855 C CA . ARG A 1 106 ? 1.420 -8.737 17.710 1.00 97.88 106 ARG A CA 1
ATOM 856 C C . ARG A 1 106 ? 0.824 -7.946 18.872 1.00 97.88 106 ARG A C 1
ATOM 858 O O . ARG A 1 106 ? 0.455 -8.525 19.891 1.00 97.88 106 ARG A O 1
ATOM 865 N N . MET A 1 107 ? 0.720 -6.621 18.740 1.00 97.69 107 MET A N 1
ATOM 866 C CA . MET A 1 107 ? 0.082 -5.788 19.762 1.00 97.69 107 MET A CA 1
ATOM 867 C C . MET A 1 107 ? -1.397 -6.143 19.940 1.00 97.69 107 MET A C 1
ATOM 869 O O . MET A 1 107 ? -1.851 -6.241 21.079 1.00 97.69 107 MET A O 1
ATOM 873 N N . LEU A 1 108 ? -2.123 -6.361 18.841 1.00 97.94 108 LEU A N 1
ATOM 874 C CA . LEU A 1 108 ? -3.528 -6.762 18.850 1.00 97.94 108 LEU A CA 1
ATOM 875 C C . LEU A 1 108 ? -3.711 -8.128 19.522 1.00 97.94 108 LEU A C 1
ATOM 877 O O . LEU A 1 108 ? -4.596 -8.293 20.353 1.00 97.94 108 LEU A O 1
ATOM 881 N N . GLU A 1 109 ? -2.848 -9.096 19.222 1.00 98.12 109 GLU A N 1
ATOM 882 C CA . GLU A 1 109 ? -2.907 -10.423 19.835 1.00 98.12 109 GLU A CA 1
ATOM 883 C C . GLU A 1 109 ? -2.679 -10.343 21.355 1.00 98.12 109 GLU A C 1
ATOM 885 O O . GLU A 1 109 ? -3.395 -10.964 22.145 1.00 98.12 109 GLU A O 1
ATOM 890 N N . ILE A 1 110 ? -1.719 -9.520 21.796 1.00 98.12 110 ILE A N 1
ATOM 891 C CA . ILE A 1 110 ? -1.460 -9.286 23.223 1.00 98.12 110 ILE A CA 1
ATOM 892 C C . ILE A 1 110 ? -2.661 -8.612 23.896 1.00 98.12 110 ILE A C 1
ATOM 894 O O . ILE A 1 110 ? -3.031 -8.999 25.009 1.00 98.12 110 ILE A O 1
ATOM 898 N N . THR A 1 111 ? -3.269 -7.598 23.273 1.00 97.56 111 THR A N 1
ATOM 899 C CA . THR A 1 111 ? -4.435 -6.917 23.856 1.00 97.56 111 THR A CA 1
ATOM 900 C C . THR A 1 111 ? -5.652 -7.830 23.897 1.00 97.56 111 THR A C 1
ATOM 902 O O . THR A 1 111 ? -6.323 -7.860 24.925 1.00 97.56 111 THR A O 1
ATOM 905 N N . GLN A 1 112 ? -5.892 -8.634 22.861 1.00 97.50 112 GLN A N 1
ATOM 906 C CA . GLN A 1 112 ? -6.953 -9.642 22.844 1.00 97.50 112 GLN A CA 1
ATOM 907 C C . GLN A 1 112 ? -6.769 -10.674 23.958 1.00 97.50 112 GLN A C 1
ATOM 909 O O . GLN A 1 112 ? -7.709 -10.917 24.712 1.00 97.50 112 GLN A O 1
ATOM 914 N N . LYS A 1 113 ? -5.555 -11.212 24.142 1.00 97.81 113 LYS A N 1
ATOM 915 C CA . LYS A 1 113 ? -5.254 -12.128 25.257 1.00 97.81 113 LYS A CA 1
ATOM 916 C C . LYS A 1 113 ? -5.505 -11.469 26.613 1.00 97.81 113 LYS A C 1
ATOM 918 O O . LYS A 1 113 ? -6.167 -12.054 27.465 1.00 97.81 113 LYS A O 1
ATOM 923 N N . LYS A 1 114 ? -5.047 -10.227 26.810 1.00 97.38 114 LYS A N 1
ATOM 924 C CA . LYS A 1 114 ? -5.292 -9.473 28.055 1.00 97.38 114 LYS A CA 1
ATOM 925 C C . LYS A 1 114 ? -6.778 -9.218 28.304 1.00 97.38 114 LYS A C 1
ATOM 927 O O . LYS A 1 114 ? -7.216 -9.297 29.448 1.00 97.38 114 LYS A O 1
ATOM 932 N N . LEU A 1 115 ? -7.541 -8.889 27.264 1.00 97.06 115 LEU A N 1
ATOM 933 C CA . LEU A 1 115 ? -8.983 -8.670 27.365 1.00 97.06 115 LEU A CA 1
ATOM 934 C C . LEU A 1 115 ? -9.721 -9.969 27.685 1.00 97.06 115 LEU A C 1
ATOM 936 O O . LEU A 1 115 ? -10.576 -9.956 28.564 1.00 97.06 115 LEU A O 1
ATOM 940 N N . ALA A 1 116 ? -9.352 -11.081 27.050 1.00 97.75 116 ALA A N 1
ATOM 941 C CA . ALA A 1 116 ? -9.926 -12.391 27.337 1.00 97.75 116 ALA A CA 1
ATOM 942 C C . ALA A 1 116 ? -9.669 -12.821 28.791 1.00 97.75 116 ALA A C 1
ATOM 944 O O . ALA A 1 116 ? -10.589 -13.260 29.475 1.00 97.75 116 ALA A O 1
ATOM 945 N N . GLU A 1 117 ? -8.447 -12.634 29.297 1.00 97.75 117 GLU A N 1
ATOM 946 C CA . GLU A 1 117 ? -8.130 -12.926 30.700 1.00 97.75 117 GLU A CA 1
ATOM 947 C C . GLU A 1 117 ? -8.890 -12.011 31.669 1.00 97.75 117 GLU A C 1
ATOM 949 O O . GLU A 1 117 ? -9.450 -12.482 32.656 1.00 97.75 117 GLU A O 1
ATOM 954 N N . ARG A 1 118 ? -9.000 -10.710 31.369 1.00 96.56 118 ARG A N 1
ATOM 955 C CA . ARG A 1 118 ? -9.828 -9.795 32.172 1.00 96.56 118 ARG A CA 1
ATOM 956 C C . ARG A 1 118 ? -11.300 -10.190 32.166 1.00 96.56 118 ARG A C 1
ATOM 958 O O . ARG A 1 118 ? -11.918 -10.142 33.222 1.00 96.56 118 ARG A O 1
ATOM 965 N N . ALA A 1 119 ? -11.841 -10.590 31.019 1.00 96.88 119 ALA A N 1
ATOM 966 C CA . ALA A 1 119 ? -13.226 -11.033 30.907 1.00 96.88 119 ALA A CA 1
ATOM 967 C C . ALA A 1 119 ? -13.488 -12.254 31.800 1.00 96.88 119 ALA A C 1
ATOM 969 O O . ALA A 1 119 ? -14.439 -12.233 32.574 1.00 96.88 119 ALA A O 1
ATOM 970 N N . LYS A 1 120 ? -12.591 -13.251 31.796 1.00 97.50 120 LYS A N 1
ATOM 971 C CA . LYS A 1 120 ? -12.683 -14.409 32.705 1.00 97.50 120 LYS A CA 1
ATOM 972 C C . LYS A 1 120 ? -12.653 -14.004 34.179 1.00 97.50 120 LYS A C 1
ATOM 974 O O . LYS A 1 120 ? -13.407 -14.548 34.980 1.00 97.50 120 LYS A O 1
ATOM 979 N N . VAL A 1 121 ? -11.781 -13.062 34.549 1.00 97.31 121 VAL A N 1
ATOM 980 C CA . VAL A 1 121 ? -11.693 -12.568 35.933 1.00 97.31 121 VAL A CA 1
ATOM 981 C C . VAL A 1 121 ? -12.979 -11.857 36.343 1.00 97.31 121 VAL A C 1
ATOM 983 O O . VAL A 1 121 ? -13.467 -12.101 37.442 1.00 97.31 121 VAL A O 1
ATOM 986 N N . VAL A 1 122 ? -13.528 -11.001 35.479 1.00 96.31 122 VAL A N 1
ATOM 987 C CA . VAL A 1 122 ? -14.801 -10.310 35.733 1.00 96.31 122 VAL A CA 1
ATOM 988 C C . VAL A 1 122 ? -15.930 -11.323 35.884 1.00 96.31 122 VAL A C 1
ATOM 990 O O . VAL A 1 122 ? -16.630 -11.290 36.885 1.00 96.31 122 VAL A O 1
ATOM 993 N N . GLU A 1 123 ? -16.032 -12.292 34.979 1.00 97.00 123 GLU A N 1
ATOM 994 C CA . GLU A 1 123 ? -17.067 -13.326 35.036 1.00 97.00 123 GLU A CA 1
ATOM 995 C C . GLU A 1 123 ? -16.978 -14.176 36.317 1.00 97.00 123 GLU A C 1
ATOM 997 O O . GLU A 1 123 ? -17.992 -14.505 36.931 1.00 97.00 123 GLU A O 1
ATOM 1002 N N . ALA A 1 124 ? -15.764 -14.506 36.767 1.00 97.00 124 ALA A N 1
ATOM 1003 C CA . ALA A 1 124 ? -15.561 -15.198 38.037 1.00 97.00 124 ALA A CA 1
ATOM 1004 C C . ALA A 1 124 ? -15.972 -14.334 39.241 1.00 97.00 124 ALA A C 1
ATOM 1006 O O . ALA A 1 124 ? -16.527 -14.852 40.210 1.00 97.00 124 ALA A O 1
ATOM 1007 N N . ARG A 1 125 ? -15.709 -13.022 39.189 1.00 95.00 125 ARG A N 1
ATOM 1008 C CA . ARG A 1 125 ? -16.106 -12.079 40.242 1.00 95.00 125 ARG A CA 1
ATOM 1009 C C . ARG A 1 125 ? -17.610 -11.867 40.279 1.00 95.00 125 ARG A C 1
ATOM 1011 O O . ARG A 1 125 ? -18.147 -11.858 41.377 1.00 95.00 125 ARG A O 1
ATOM 1018 N N . ASP A 1 126 ? -18.272 -11.777 39.132 1.00 95.25 126 ASP A N 1
ATOM 1019 C CA . ASP A 1 126 ? -19.730 -11.665 39.053 1.00 95.25 126 ASP A CA 1
ATOM 1020 C C . ASP A 1 126 ? -20.404 -12.905 39.650 1.00 95.25 126 ASP A C 1
ATOM 1022 O O . ASP A 1 126 ? -21.284 -12.779 40.500 1.00 95.25 126 ASP A O 1
ATOM 1026 N N . ARG A 1 127 ? -19.923 -14.110 39.311 1.00 96.19 127 ARG A N 1
ATOM 1027 C CA . ARG A 1 127 ? -20.433 -15.357 39.909 1.00 96.19 127 ARG A CA 1
ATOM 1028 C C . ARG A 1 127 ? -20.244 -15.411 41.423 1.00 96.19 127 ARG A C 1
ATOM 1030 O O . ARG A 1 127 ? -21.134 -15.869 42.140 1.00 96.19 127 ARG A O 1
ATOM 1037 N N . GLU A 1 128 ? -19.091 -14.962 41.910 1.00 95.12 128 GLU A N 1
ATOM 1038 C CA . GLU A 1 128 ? -18.817 -14.897 43.345 1.00 95.12 128 GLU A CA 1
ATOM 1039 C C . GLU A 1 128 ? -19.695 -13.849 44.040 1.00 95.12 128 GLU A C 1
ATOM 1041 O O . GLU A 1 128 ? -20.235 -14.116 45.110 1.00 95.12 128 GLU A O 1
ATOM 1046 N N . LEU A 1 129 ? -19.898 -12.688 43.416 1.00 94.38 129 LEU A N 1
ATOM 1047 C CA . LEU A 1 129 ? -20.770 -11.6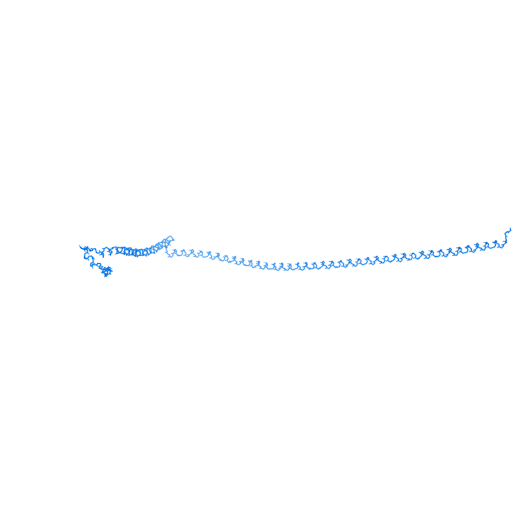35 43.930 1.00 94.38 129 LEU A CA 1
ATOM 1048 C C . LEU A 1 129 ? -22.216 -12.129 44.042 1.00 94.38 129 LEU A C 1
ATOM 1050 O O . LEU A 1 129 ? -22.851 -11.934 45.073 1.00 94.38 129 LEU A O 1
ATOM 1054 N N . GLU A 1 130 ? -22.722 -12.826 43.021 1.00 94.62 130 GLU A N 1
ATOM 1055 C CA . GLU A 1 130 ? -24.044 -13.451 43.071 1.00 94.62 130 GLU A CA 1
ATOM 1056 C C . GLU A 1 130 ? -24.155 -14.499 44.184 1.00 94.62 130 GLU A C 1
ATOM 1058 O O . GLU A 1 130 ? -25.197 -14.604 44.830 1.00 94.62 130 GLU A O 1
ATOM 1063 N N . ARG A 1 131 ? -23.101 -15.296 44.412 1.00 96.25 131 ARG A N 1
ATOM 1064 C CA . ARG A 1 131 ? -23.065 -16.267 45.515 1.00 96.25 131 ARG A CA 1
ATOM 1065 C C . ARG A 1 131 ? -23.146 -15.555 46.864 1.00 96.25 131 ARG A C 1
ATOM 1067 O O . ARG A 1 131 ? -23.994 -15.917 47.673 1.00 96.25 131 ARG A O 1
ATOM 1074 N N . VAL A 1 132 ? -22.320 -14.531 47.074 1.00 93.00 132 VAL A N 1
ATOM 1075 C CA . VAL A 1 132 ? -22.297 -13.746 48.317 1.00 93.00 132 VAL A CA 1
ATOM 1076 C C . VAL A 1 132 ? -23.627 -13.032 48.548 1.00 93.00 132 VAL A C 1
ATOM 1078 O O . VAL A 1 132 ? -24.136 -13.069 49.660 1.00 93.00 132 VAL A O 1
ATOM 1081 N N . LEU A 1 133 ? -24.236 -12.447 47.512 1.00 91.19 133 LEU A N 1
ATOM 1082 C CA . LEU A 1 133 ? -25.554 -11.815 47.621 1.00 91.19 133 LEU A CA 1
ATOM 1083 C C . LEU A 1 133 ? -26.635 -12.814 48.044 1.00 91.19 133 LEU A C 1
ATOM 1085 O O . LEU A 1 133 ? -27.438 -12.504 48.922 1.00 91.19 133 LEU A O 1
ATOM 1089 N N . ARG A 1 134 ? -26.638 -14.025 47.467 1.00 91.75 134 ARG A N 1
ATOM 1090 C CA . ARG A 1 134 ? -27.555 -15.098 47.888 1.00 91.75 134 ARG A CA 1
ATOM 1091 C C . ARG A 1 134 ? -27.325 -15.492 49.348 1.00 91.75 134 ARG A C 1
ATOM 1093 O O . ARG A 1 134 ? -28.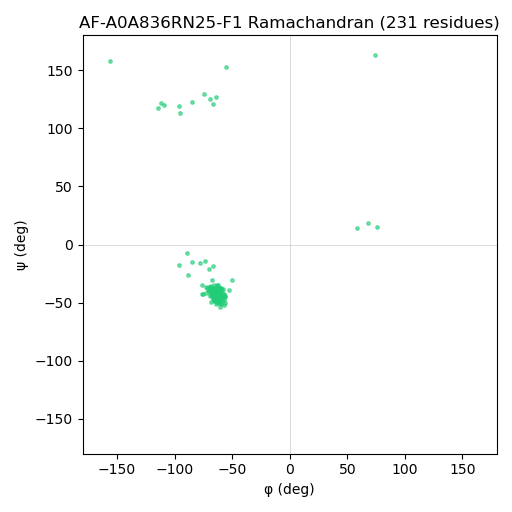287 -15.619 50.100 1.00 91.75 134 ARG A O 1
ATOM 1100 N N . GLU A 1 135 ? -26.069 -15.633 49.764 1.00 90.38 135 GLU A N 1
ATOM 1101 C CA . GLU A 1 135 ? -25.712 -15.971 51.148 1.00 90.38 135 GLU A CA 1
ATOM 1102 C C . GLU A 1 135 ? -26.107 -14.875 52.140 1.00 90.38 135 GLU A C 1
ATOM 1104 O O . GLU A 1 135 ? -26.697 -15.183 53.175 1.00 90.38 135 GLU A O 1
ATOM 1109 N N . GLU A 1 136 ? -25.846 -13.603 51.832 1.00 83.50 136 GLU A N 1
ATOM 1110 C CA . GLU A 1 136 ? -26.304 -12.480 52.656 1.00 83.50 136 GLU A CA 1
ATOM 1111 C C . GLU A 1 136 ? -27.825 -12.465 52.776 1.00 83.50 136 GLU A C 1
ATOM 1113 O O . GLU A 1 136 ? -28.350 -12.277 53.873 1.00 83.50 136 GLU A O 1
ATOM 1118 N N . GLN A 1 137 ? -28.538 -12.702 51.675 1.00 81.38 137 GLN A N 1
ATOM 1119 C CA . GLN A 1 137 ? -29.994 -12.725 51.672 1.00 81.38 137 GLN A CA 1
ATOM 1120 C C . GLN A 1 137 ? -30.535 -13.869 52.542 1.00 81.38 137 GLN A C 1
ATOM 1122 O O . GLN A 1 137 ? -31.399 -13.641 53.388 1.00 81.38 137 GLN A O 1
ATOM 1127 N N . GLU A 1 138 ? -29.964 -15.073 52.441 1.00 82.06 138 GLU A N 1
ATOM 1128 C CA . GLU A 1 138 ? -30.295 -16.186 53.337 1.00 82.06 138 GLU A CA 1
ATOM 1129 C C . GLU A 1 138 ? -29.982 -15.889 54.809 1.00 82.06 138 GLU A C 1
ATOM 1131 O O . GLU A 1 138 ? -30.767 -16.244 55.691 1.00 82.06 138 GLU A O 1
ATOM 1136 N N . GLN A 1 139 ? -28.839 -15.263 55.106 1.00 79.38 139 GLN A N 1
ATOM 1137 C CA . GLN A 1 139 ? -28.477 -14.895 56.477 1.00 79.38 139 GLN A CA 1
ATOM 1138 C C . GLN A 1 139 ? -29.410 -13.817 57.026 1.00 79.38 139 GLN A C 1
ATOM 1140 O O . GLN A 1 139 ? -29.833 -13.915 58.175 1.00 79.38 139 GLN A O 1
ATOM 1145 N N . LEU A 1 140 ? -29.799 -12.832 56.214 1.00 73.62 140 LEU A N 1
ATOM 1146 C CA . LEU A 1 140 ? -30.807 -11.840 56.584 1.00 73.62 140 LEU A CA 1
ATOM 1147 C C . LEU A 1 140 ? -32.150 -12.508 56.888 1.00 73.62 140 LEU A C 1
ATOM 1149 O O . LEU A 1 140 ? -32.750 -12.180 57.912 1.00 73.62 140 LEU A O 1
ATOM 1153 N N . HIS A 1 141 ? -32.593 -13.483 56.086 1.00 69.75 141 HIS A N 1
ATOM 1154 C CA . HIS A 1 141 ? -33.790 -14.280 56.388 1.00 69.75 141 HIS A CA 1
ATOM 1155 C C . HIS A 1 141 ? -33.657 -15.038 57.718 1.00 69.75 141 HIS A C 1
ATOM 1157 O O . HIS A 1 141 ? -34.556 -14.977 58.557 1.00 69.75 141 HIS A O 1
ATOM 1163 N N . ARG A 1 142 ? -32.508 -15.680 57.973 1.00 72.12 142 ARG A N 1
ATOM 1164 C CA . ARG A 1 142 ? -32.258 -16.409 59.231 1.00 72.12 142 ARG A CA 1
ATOM 1165 C C . ARG A 1 142 ? -32.211 -15.495 60.458 1.00 72.12 142 ARG A C 1
ATOM 1167 O O . ARG A 1 142 ? -32.847 -15.803 61.459 1.00 72.12 142 ARG A O 1
ATOM 1174 N N . ILE A 1 143 ? -31.477 -14.383 60.393 1.00 66.56 143 ILE A N 1
ATOM 1175 C CA . ILE A 1 143 ? -31.297 -13.437 61.510 1.00 66.56 143 ILE A CA 1
ATOM 1176 C C . ILE A 1 143 ? -32.600 -12.699 61.814 1.00 66.56 143 ILE A C 1
ATOM 1178 O O . ILE A 1 143 ? -32.920 -12.456 62.976 1.00 66.56 143 ILE A O 1
ATOM 1182 N N . SER A 1 144 ? -33.361 -12.341 60.778 1.00 64.00 144 SER A N 1
ATOM 1183 C CA . SER A 1 144 ? -34.643 -11.661 60.955 1.00 64.00 144 SER A CA 1
ATOM 1184 C C . SER A 1 144 ? -35.748 -12.590 61.465 1.00 64.00 144 SER A C 1
ATOM 1186 O O . SER A 1 144 ? -36.779 -12.090 61.911 1.00 64.00 144 SER A O 1
ATOM 1188 N N . GLY A 1 145 ? -35.548 -13.918 61.420 1.00 63.59 145 GLY A N 1
ATOM 1189 C CA . GLY A 1 145 ? -36.575 -14.911 61.758 1.00 63.59 145 GLY A CA 1
ATOM 1190 C C . GLY A 1 145 ? -37.838 -14.781 60.898 1.00 63.59 145 GLY A C 1
ATOM 1191 O O . GLY A 1 145 ? -38.888 -15.310 61.258 1.00 63.59 145 GLY A O 1
ATOM 1192 N N . LEU A 1 146 ? -37.743 -14.031 59.797 1.00 61.34 146 LEU A N 1
ATOM 1193 C CA . LEU A 1 146 ? -38.836 -13.631 58.929 1.00 61.34 146 LEU A CA 1
ATOM 1194 C C . LEU A 1 146 ? -38.656 -14.337 57.586 1.00 61.34 146 LEU A C 1
ATOM 1196 O O . LEU A 1 146 ? -37.647 -14.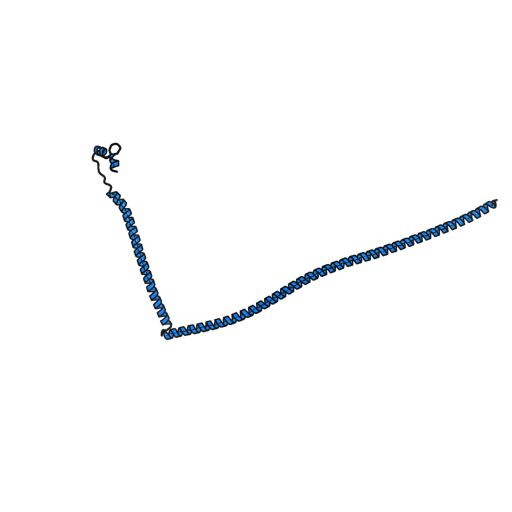167 56.898 1.00 61.34 146 LEU A O 1
ATOM 1200 N N . ASP A 1 147 ? -39.672 -15.109 57.218 1.00 68.44 147 ASP A N 1
ATOM 1201 C CA . ASP A 1 147 ? -39.835 -15.646 55.871 1.00 68.44 147 ASP A CA 1
ATOM 1202 C C . ASP A 1 147 ? -39.821 -14.505 54.829 1.00 68.44 147 ASP A C 1
ATOM 1204 O O . ASP A 1 147 ? -40.179 -13.360 55.133 1.00 68.44 147 ASP A O 1
ATOM 1208 N N . GLU A 1 148 ? -39.404 -14.790 53.594 1.00 64.06 148 GLU A N 1
ATOM 1209 C CA . GLU A 1 148 ? -39.256 -13.806 52.509 1.00 64.06 148 GLU A CA 1
ATOM 1210 C C . GLU A 1 148 ? -40.540 -12.995 52.295 1.00 64.06 148 GLU A C 1
ATOM 1212 O O . GLU A 1 148 ? -40.513 -11.770 52.121 1.00 64.06 148 GLU A O 1
ATOM 1217 N N . GLN A 1 149 ? -41.681 -13.673 52.400 1.00 65.62 149 GLN A N 1
ATOM 1218 C CA . GLN A 1 149 ? -43.000 -13.061 52.306 1.00 65.62 149 GLN A CA 1
ATOM 1219 C C . GLN A 1 149 ? -43.263 -12.089 53.461 1.00 65.62 149 GLN A C 1
ATOM 1221 O O . GLN A 1 149 ? -43.700 -10.963 53.218 1.00 65.62 149 GLN A O 1
ATOM 1226 N N . ALA A 1 150 ? -42.913 -12.463 54.692 1.00 65.31 150 ALA A N 1
ATOM 1227 C CA . ALA A 1 150 ? -43.115 -11.629 55.874 1.00 65.31 150 ALA A CA 1
ATOM 1228 C C . ALA A 1 150 ? -42.206 -10.384 55.870 1.00 65.31 150 ALA A C 1
ATOM 1230 O O . ALA A 1 150 ? -42.644 -9.286 56.224 1.00 65.31 150 ALA A O 1
ATOM 1231 N N . ALA A 1 151 ? -40.957 -10.513 55.408 1.00 68.00 151 ALA A N 1
ATOM 1232 C CA . ALA A 1 151 ? -40.039 -9.382 55.257 1.00 68.00 151 ALA A CA 1
ATOM 1233 C C . ALA A 1 151 ? -40.531 -8.382 54.194 1.00 68.00 151 ALA A C 1
ATOM 1235 O O . ALA A 1 151 ? -40.525 -7.165 54.421 1.00 68.00 151 ALA A O 1
ATOM 1236 N N . LYS A 1 152 ? -41.019 -8.891 53.055 1.00 69.81 152 LYS A N 1
ATOM 1237 C CA . LYS A 1 152 ? -41.623 -8.078 51.991 1.00 69.81 152 LYS A CA 1
ATOM 1238 C C . LYS A 1 152 ? -42.872 -7.349 52.486 1.00 69.81 152 LYS A C 1
ATOM 1240 O O . LYS A 1 152 ? -43.024 -6.154 52.232 1.00 69.81 152 LYS A O 1
ATOM 1245 N N . GLU A 1 153 ? -43.730 -8.035 53.232 1.00 76.62 153 GLU A N 1
ATOM 1246 C CA . GLU A 1 153 ? -44.960 -7.470 53.785 1.00 76.62 153 GLU A CA 1
ATOM 1247 C C . GLU A 1 153 ? -44.678 -6.389 54.844 1.00 76.62 153 GLU A C 1
ATOM 1249 O O . GLU A 1 153 ? -45.303 -5.326 54.833 1.00 76.62 153 GLU A O 1
ATOM 1254 N N . MET A 1 154 ? -43.667 -6.577 55.701 1.00 71.00 154 MET A N 1
ATOM 1255 C CA . MET A 1 154 ? -43.206 -5.538 56.632 1.00 71.00 154 MET A CA 1
ATOM 1256 C C . MET A 1 154 ? -42.663 -4.298 55.910 1.00 71.00 154 MET A C 1
ATOM 1258 O O . MET A 1 154 ? -42.936 -3.170 56.335 1.00 71.00 154 MET A O 1
ATOM 1262 N N . LEU A 1 155 ? -41.890 -4.486 54.835 1.00 72.62 155 LEU A N 1
ATOM 1263 C CA . LEU A 1 155 ? -41.321 -3.384 54.056 1.00 72.62 155 LEU A CA 1
ATOM 1264 C C . LEU A 1 155 ? -42.425 -2.567 53.369 1.00 72.62 155 LEU A C 1
ATOM 1266 O O . LEU A 1 155 ? -42.426 -1.336 53.454 1.00 72.62 155 LEU A O 1
ATOM 1270 N N . LEU A 1 156 ? -43.389 -3.254 52.750 1.00 74.56 156 LEU A N 1
ATOM 1271 C CA . LEU A 1 156 ? -44.542 -2.634 52.098 1.00 74.56 156 LEU A CA 1
ATOM 1272 C C . LEU A 1 156 ? -45.421 -1.879 53.103 1.00 74.56 156 LEU A C 1
ATOM 1274 O O . LEU A 1 156 ? -45.757 -0.723 52.855 1.00 74.56 156 LEU A O 1
ATOM 1278 N N . ASN A 1 157 ? -45.698 -2.459 54.275 1.00 77.69 157 ASN A N 1
ATOM 1279 C CA . ASN A 1 157 ? -46.463 -1.791 55.335 1.00 77.69 157 ASN A CA 1
ATOM 1280 C C . ASN A 1 157 ? -45.769 -0.522 55.866 1.00 77.69 157 ASN A C 1
ATOM 1282 O O . ASN A 1 157 ? -46.419 0.497 56.113 1.00 77.69 157 ASN A O 1
ATOM 1286 N N . ARG A 1 158 ? -44.437 -0.540 56.030 1.00 74.38 158 ARG A N 1
ATOM 1287 C CA . ARG A 1 158 ? -43.676 0.662 56.424 1.00 74.38 158 ARG A CA 1
ATOM 1288 C C . ARG A 1 158 ? -43.724 1.745 55.350 1.00 74.38 158 ARG A C 1
ATOM 1290 O O . ARG A 1 158 ? -43.887 2.918 55.690 1.00 74.38 158 ARG A O 1
ATOM 1297 N N . LEU A 1 159 ? -43.588 1.360 54.079 1.00 70.94 159 LEU A N 1
ATOM 1298 C CA . LEU A 1 159 ? -43.686 2.283 52.950 1.00 70.94 159 LEU A CA 1
ATOM 1299 C C . LEU A 1 159 ? -45.075 2.925 52.892 1.00 70.94 159 LEU A C 1
ATOM 1301 O O . LEU A 1 159 ? -45.178 4.145 52.784 1.00 70.94 159 LEU A O 1
ATOM 1305 N N . GLU A 1 160 ? -46.132 2.128 53.045 1.00 77.94 160 GLU A N 1
ATOM 1306 C CA . GLU A 1 160 ? -47.509 2.619 53.063 1.00 77.94 160 GLU A CA 1
ATOM 1307 C C . GLU A 1 160 ? -47.738 3.632 54.193 1.00 77.94 160 GLU A C 1
ATOM 1309 O O . GLU A 1 160 ? -48.321 4.696 53.968 1.00 77.94 160 GLU A O 1
ATOM 1314 N N . ARG A 1 161 ? -47.236 3.352 55.404 1.00 82.44 161 ARG A N 1
ATOM 1315 C CA . ARG A 1 161 ? -47.380 4.269 56.543 1.00 82.44 161 ARG A CA 1
ATOM 1316 C C . ARG A 1 161 ? -46.668 5.599 56.300 1.00 82.44 161 ARG A C 1
ATOM 1318 O O . ARG A 1 161 ? -47.258 6.653 56.528 1.00 82.44 161 ARG A O 1
ATOM 1325 N N . ARG A 1 162 ? -45.444 5.555 55.767 1.00 77.69 162 ARG A N 1
ATOM 1326 C CA . ARG A 1 162 ? -44.671 6.756 55.421 1.00 77.69 162 ARG A CA 1
ATOM 1327 C C . ARG A 1 162 ? -45.352 7.579 54.327 1.00 77.69 162 ARG A C 1
ATOM 1329 O O . ARG A 1 162 ? -45.463 8.793 54.460 1.00 77.69 162 ARG A O 1
ATOM 1336 N N . LEU A 1 163 ? -45.869 6.923 53.286 1.00 78.75 163 LEU A N 1
ATOM 1337 C CA . LEU A 1 163 ? -46.616 7.594 52.220 1.00 78.75 163 LEU A CA 1
ATOM 1338 C C . LEU A 1 163 ? -47.893 8.254 52.752 1.00 78.75 163 LEU A C 1
ATOM 1340 O O . LEU A 1 163 ? -48.205 9.376 52.354 1.00 78.75 163 LEU A O 1
ATOM 1344 N N . LYS A 1 164 ? -48.615 7.610 53.678 1.00 83.12 164 LYS A N 1
ATOM 1345 C CA . LYS A 1 164 ? -49.786 8.206 54.347 1.00 83.12 164 LYS A CA 1
ATOM 1346 C C . LYS A 1 164 ? -49.416 9.449 55.162 1.00 83.12 164 LYS A C 1
ATOM 1348 O O . LYS A 1 164 ? -50.128 10.449 55.083 1.00 83.12 164 LYS A O 1
ATOM 1353 N N . GLU A 1 165 ? -48.309 9.412 55.900 1.00 85.88 165 GLU A N 1
ATOM 1354 C CA . GLU A 1 165 ? -47.800 10.554 56.675 1.00 85.88 165 GLU A CA 1
ATOM 1355 C C . GLU A 1 165 ? -47.398 11.731 55.761 1.00 85.88 165 GLU A C 1
ATOM 1357 O O . GLU A 1 165 ? -47.859 12.858 55.965 1.00 85.88 165 GLU A O 1
ATOM 1362 N N . GLU A 1 166 ? -46.616 11.472 54.707 1.00 81.00 166 GLU A N 1
ATOM 1363 C CA . GLU A 1 166 ? -46.185 12.491 53.737 1.00 81.00 166 GLU A CA 1
ATOM 1364 C C . GLU A 1 166 ? -47.376 13.089 52.968 1.00 81.00 166 GLU A C 1
ATOM 1366 O O . GLU A 1 166 ? -47.493 14.312 52.834 1.00 81.00 166 GLU A O 1
ATOM 1371 N N . THR A 1 167 ? -48.320 12.246 52.538 1.00 82.38 167 THR A N 1
ATOM 1372 C CA . THR A 1 167 ? -49.549 12.691 51.862 1.00 82.38 167 THR A CA 1
ATOM 1373 C C . THR A 1 167 ? -50.421 13.528 52.801 1.00 82.38 167 THR A C 1
ATOM 1375 O O . THR A 1 167 ? -50.942 14.569 52.398 1.00 82.38 167 THR A O 1
ATOM 1378 N N . GLY A 1 168 ? -50.550 13.133 54.072 1.00 8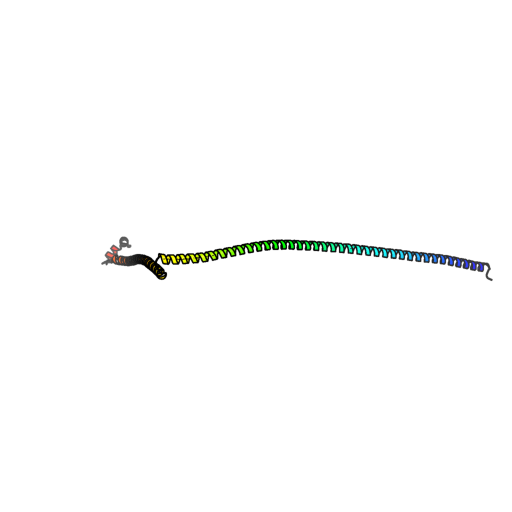5.06 168 GLY A N 1
ATOM 1379 C CA . GLY A 1 168 ? -51.286 13.893 55.084 1.00 85.06 168 GLY A CA 1
ATOM 1380 C C . GLY A 1 168 ? -50.692 15.283 55.329 1.00 85.06 168 GLY A C 1
ATOM 1381 O O . GLY A 1 168 ? -51.428 16.275 55.370 1.00 85.06 168 GLY A O 1
ATOM 1382 N N . ALA A 1 169 ? -49.362 15.380 55.416 1.00 85.12 169 ALA A N 1
ATOM 1383 C CA . ALA A 1 169 ? -48.661 16.656 55.547 1.00 85.12 169 ALA A CA 1
ATOM 1384 C C . ALA A 1 169 ? -48.891 17.565 54.325 1.00 85.12 169 ALA A C 1
ATOM 1386 O O . ALA A 1 169 ? -49.150 18.764 54.476 1.00 85.12 169 ALA A O 1
ATOM 1387 N N . LEU A 1 170 ? -48.866 16.992 53.118 1.00 85.75 170 LEU A N 1
ATOM 1388 C CA . LEU A 1 170 ? -49.122 17.719 51.877 1.00 85.75 170 LEU A CA 1
ATOM 1389 C C . LEU A 1 170 ? -50.569 18.235 51.801 1.00 85.75 170 LEU A C 1
ATOM 1391 O O . LEU A 1 170 ? -50.792 19.401 51.465 1.00 85.75 170 LEU A O 1
ATOM 1395 N N . ILE A 1 171 ? -51.550 17.412 52.187 1.00 87.69 171 ILE A N 1
ATOM 1396 C CA . ILE A 1 171 ? -52.967 17.805 52.259 1.00 87.69 171 ILE A CA 1
ATOM 1397 C C . ILE A 1 171 ? -53.160 18.965 53.244 1.00 87.69 171 ILE A C 1
ATOM 1399 O O . ILE A 1 171 ? -53.841 19.940 52.922 1.00 87.69 171 ILE A O 1
ATOM 1403 N N . LEU A 1 172 ? -52.552 18.897 54.433 1.00 88.56 172 LEU A N 1
ATOM 1404 C CA . LEU A 1 172 ? -52.624 19.969 55.434 1.00 88.56 172 LEU A CA 1
ATOM 1405 C C . LEU A 1 172 ? -52.031 21.282 54.910 1.00 88.56 172 LEU A C 1
ATOM 1407 O O . LEU A 1 172 ? -52.633 22.344 55.101 1.00 88.56 172 LEU A O 1
ATOM 1411 N N . LYS A 1 173 ? -50.893 21.210 54.210 1.00 91.06 173 LYS A N 1
ATOM 1412 C CA . LYS A 1 173 ? -50.260 22.369 53.571 1.00 91.06 173 LYS A CA 1
ATOM 1413 C C . LYS A 1 173 ? -51.190 23.010 52.537 1.00 91.06 173 LYS A C 1
ATOM 1415 O O . LYS A 1 173 ? -51.494 24.196 52.657 1.00 91.06 173 LYS A O 1
ATOM 1420 N N . TYR A 1 174 ? -51.707 22.232 51.584 1.00 88.00 174 TYR A N 1
ATOM 1421 C CA . TYR A 1 174 ? -52.609 22.758 50.554 1.00 88.00 174 TYR A CA 1
ATOM 1422 C C . TYR A 1 174 ? -53.921 23.286 51.130 1.00 88.00 174 TYR A C 1
ATOM 1424 O O . TYR A 1 174 ? -54.421 24.315 50.680 1.00 88.00 174 TYR A O 1
ATOM 1432 N N . ARG A 1 175 ? -54.466 22.645 52.171 1.00 90.06 175 ARG A N 1
ATOM 1433 C CA . ARG A 1 175 ? -55.665 23.138 52.860 1.00 90.06 175 ARG A CA 1
ATOM 1434 C C . ARG A 1 175 ? -55.429 24.507 53.499 1.00 90.06 175 ARG A C 1
ATOM 1436 O O . ARG A 1 175 ? -56.322 25.354 53.454 1.00 90.06 175 ARG A O 1
ATOM 1443 N N . LYS A 1 176 ? -54.246 24.735 54.080 1.00 92.69 176 LYS A N 1
ATOM 1444 C CA . LYS A 1 176 ? -53.863 26.040 54.633 1.00 92.69 176 LYS A CA 1
ATOM 1445 C C . LYS A 1 176 ? -53.735 27.091 53.528 1.00 92.69 176 LYS A C 1
ATOM 1447 O O . LYS A 1 176 ? -54.368 28.136 53.628 1.00 92.69 176 LYS A O 1
ATOM 1452 N N . GLU A 1 177 ? -53.017 26.779 52.450 1.00 91.88 177 GLU A N 1
ATOM 1453 C CA . GLU A 1 177 ? -52.869 27.681 51.298 1.00 91.88 177 GLU A CA 1
ATOM 1454 C C . GLU A 1 177 ? -54.220 28.055 50.671 1.00 91.88 177 GLU A C 1
ATOM 1456 O O . GLU A 1 177 ? -54.463 29.224 50.372 1.00 91.88 177 GLU A O 1
ATOM 1461 N N . LEU A 1 178 ? -55.126 27.085 50.509 1.00 92.25 178 LEU A N 1
ATOM 1462 C CA . LEU A 1 178 ? -56.468 27.317 49.975 1.00 92.25 178 LEU A CA 1
ATOM 1463 C C . LEU A 1 178 ? -57.277 28.253 50.884 1.00 92.25 178 LEU A C 1
ATOM 1465 O O . LEU A 1 178 ? -57.944 29.166 50.397 1.00 92.25 178 LEU A O 1
ATOM 1469 N N . LYS A 1 179 ? -57.193 28.059 52.206 1.00 93.81 179 LYS A N 1
ATOM 1470 C CA . LYS A 1 179 ? -57.862 28.920 53.190 1.00 93.81 179 LYS A CA 1
ATOM 1471 C C . LYS A 1 179 ? -57.329 30.352 53.136 1.00 93.81 179 LYS A C 1
ATOM 1473 O O . LYS A 1 179 ? -58.124 31.291 53.149 1.00 93.81 179 LYS A O 1
ATOM 1478 N N . ASP A 1 180 ? -56.014 30.519 53.045 1.00 93.44 180 ASP A N 1
ATOM 1479 C CA . ASP A 1 180 ? -55.379 31.838 52.982 1.00 93.44 180 ASP A CA 1
ATOM 1480 C C . ASP A 1 180 ? -55.730 32.563 51.672 1.00 93.44 180 ASP A C 1
ATOM 1482 O O . ASP A 1 180 ? -56.135 33.728 51.707 1.00 93.44 180 ASP A O 1
ATOM 1486 N N . LYS A 1 181 ? -55.698 31.859 50.530 1.00 92.31 181 LYS A N 1
ATOM 1487 C CA . LYS A 1 181 ? -56.135 32.391 49.225 1.00 92.31 181 LYS A CA 1
ATOM 1488 C C . LYS A 1 181 ? -57.611 32.778 49.220 1.00 92.31 181 LYS A C 1
ATOM 1490 O O . LYS A 1 181 ? -57.951 33.873 48.783 1.00 92.31 181 LYS A O 1
ATOM 1495 N N . SER A 1 182 ? -58.481 31.914 49.743 1.00 92.44 182 SER A N 1
ATOM 1496 C CA . SER A 1 182 ? -59.916 32.196 49.855 1.00 92.44 182 SER A CA 1
ATOM 1497 C C . SER A 1 182 ? -60.175 33.430 50.722 1.00 92.44 182 SER A C 1
ATOM 1499 O O . SER A 1 182 ? -60.985 34.278 50.359 1.00 92.44 182 SER A O 1
ATOM 1501 N N . ARG A 1 183 ? -59.433 33.597 51.826 1.00 93.31 183 ARG A N 1
ATOM 1502 C CA . ARG A 1 183 ? -59.551 34.779 52.688 1.00 93.31 183 ARG A CA 1
ATOM 1503 C C . ARG A 1 183 ? -59.066 36.057 52.005 1.00 93.31 183 ARG A C 1
ATOM 1505 O O . ARG A 1 183 ? -59.686 37.100 52.195 1.00 93.31 183 ARG A O 1
ATOM 1512 N N . ALA A 1 184 ? -57.975 35.989 51.243 1.00 93.25 184 ALA A N 1
ATOM 1513 C CA . ALA A 1 184 ? -57.479 37.121 50.464 1.00 93.25 184 ALA A CA 1
ATOM 1514 C C . ALA A 1 184 ? -58.502 37.549 49.401 1.00 93.25 184 ALA A C 1
ATOM 1516 O O . ALA A 1 184 ? -58.896 38.711 49.374 1.00 93.25 184 ALA A O 1
ATOM 1517 N N . MET A 1 185 ? -59.016 36.590 48.629 1.00 92.88 185 MET A N 1
ATOM 1518 C CA . MET A 1 185 ? -60.040 36.828 47.611 1.00 92.88 185 MET A CA 1
ATOM 1519 C C . MET A 1 185 ? -61.338 37.377 48.216 1.00 92.88 185 MET A C 1
ATOM 1521 O O . MET A 1 185 ? -61.915 38.321 47.690 1.00 92.88 185 MET A O 1
ATOM 1525 N N . ALA A 1 186 ? -61.782 36.849 49.361 1.00 92.75 186 ALA A N 1
ATOM 1526 C CA . ALA A 1 186 ? -62.957 37.374 50.054 1.00 92.75 186 ALA A CA 1
ATOM 1527 C C . ALA A 1 186 ? -62.767 38.839 50.480 1.00 92.75 186 ALA A C 1
ATOM 1529 O O . ALA A 1 186 ? -63.677 39.648 50.317 1.00 92.75 186 ALA A O 1
ATOM 1530 N N . ARG A 1 187 ? -61.583 39.202 50.997 1.00 92.06 187 ARG A N 1
ATOM 1531 C CA . ARG A 1 187 ? -61.263 40.597 51.349 1.00 92.06 187 ARG A CA 1
ATOM 1532 C C . ARG A 1 187 ? -61.246 41.507 50.126 1.00 92.06 187 ARG A C 1
ATOM 1534 O O . ARG A 1 187 ? -61.746 42.620 50.221 1.00 92.06 187 ARG A O 1
ATOM 1541 N N . GLU A 1 188 ? -60.696 41.038 49.012 1.00 92.94 188 GLU A N 1
ATOM 1542 C CA . GLU A 1 188 ? -60.669 41.777 47.748 1.00 92.94 188 GLU A CA 1
ATOM 1543 C 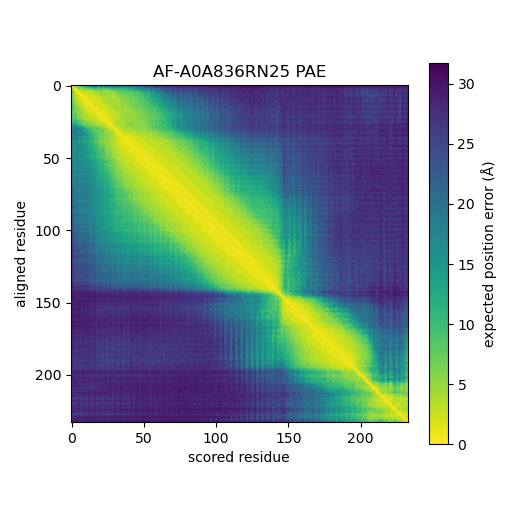C . GLU A 1 188 ? -62.086 42.037 47.225 1.00 92.94 188 GLU A C 1
ATOM 1545 O O . GLU A 1 188 ? -62.444 43.188 46.987 1.00 92.94 188 GLU A O 1
ATOM 1550 N N . ILE A 1 189 ? -62.931 41.001 47.158 1.00 92.12 189 ILE A N 1
ATOM 1551 C CA . ILE A 1 189 ? -64.329 41.118 46.716 1.00 92.12 189 ILE A CA 1
ATOM 1552 C C . ILE A 1 189 ? -65.110 42.082 47.615 1.00 92.12 189 ILE A C 1
ATOM 1554 O O . ILE A 1 189 ? -65.813 42.959 47.113 1.00 92.12 189 ILE A O 1
ATOM 1558 N N . ILE A 1 190 ? -64.978 41.951 48.940 1.00 92.94 190 ILE A N 1
ATOM 1559 C CA . ILE A 1 190 ? -65.637 42.858 49.890 1.00 92.94 190 ILE A CA 1
ATOM 1560 C C . ILE A 1 190 ? -65.117 44.289 49.707 1.00 92.94 190 ILE A C 1
ATOM 1562 O O . ILE A 1 190 ? -65.914 45.222 49.682 1.00 92.94 190 ILE A O 1
ATOM 1566 N N . GLY A 1 191 ? -63.806 44.474 49.530 1.00 89.44 191 GLY A N 1
ATOM 1567 C CA . GLY A 1 191 ? -63.202 45.781 49.270 1.00 89.44 191 GLY A CA 1
ATOM 1568 C C . GLY A 1 191 ? -63.745 46.434 47.999 1.00 89.44 191 GLY A C 1
ATOM 1569 O O . GLY A 1 191 ? -64.170 47.587 48.041 1.00 89.44 191 GLY A O 1
ATOM 1570 N N . MET A 1 192 ? -63.819 45.681 46.898 1.00 88.94 192 MET A N 1
ATOM 1571 C CA . MET A 1 192 ? -64.409 46.143 45.637 1.00 88.94 192 MET A CA 1
ATOM 1572 C C . MET A 1 192 ? -65.893 46.493 45.791 1.00 88.94 192 MET A C 1
ATOM 1574 O O . MET A 1 192 ? -66.344 47.507 45.259 1.00 88.94 192 MET A O 1
ATOM 1578 N N . ALA A 1 193 ? -66.657 45.682 46.529 1.00 88.50 193 ALA A N 1
ATOM 1579 C CA . ALA A 1 193 ? -68.066 45.952 46.796 1.00 88.50 193 ALA A CA 1
ATOM 1580 C C . ALA A 1 193 ? -68.246 47.243 47.609 1.00 88.50 193 ALA A C 1
ATOM 1582 O O . ALA A 1 193 ? -69.057 48.087 47.235 1.00 88.50 193 ALA A O 1
ATOM 1583 N N . ILE A 1 194 ? -67.446 47.439 48.664 1.00 87.50 194 ILE A N 1
ATOM 1584 C CA . ILE A 1 194 ? -67.454 48.672 49.463 1.00 87.50 194 ILE A CA 1
ATOM 1585 C C . ILE A 1 194 ? -67.100 49.876 48.590 1.00 87.50 194 ILE A C 1
ATOM 1587 O O . ILE A 1 194 ? -67.840 50.853 48.605 1.00 87.50 194 ILE A O 1
ATOM 1591 N N . GLN A 1 195 ? -66.022 49.811 47.801 1.00 83.00 195 GLN A N 1
ATOM 1592 C CA . GLN A 1 195 ? -65.621 50.905 46.906 1.00 83.00 195 GLN A CA 1
ATOM 1593 C C . GLN A 1 195 ? -66.735 51.276 45.919 1.00 83.00 195 GLN A C 1
ATOM 1595 O O . GLN A 1 195 ? -67.018 52.457 45.720 1.00 83.00 195 GLN A O 1
ATOM 1600 N N . ARG A 1 196 ? -67.404 50.273 45.338 1.00 82.56 196 ARG A N 1
ATOM 1601 C CA . ARG A 1 196 ? -68.496 50.482 44.380 1.00 82.56 196 ARG A CA 1
ATOM 1602 C C . ARG A 1 196 ? -69.749 51.070 45.037 1.00 82.56 196 ARG A C 1
ATOM 1604 O O . ARG A 1 196 ? -70.380 51.943 44.448 1.00 82.56 196 ARG A O 1
ATOM 1611 N N . CYS A 1 197 ? -70.097 50.632 46.247 1.00 81.31 197 CYS A N 1
ATOM 1612 C CA . CYS A 1 197 ? -71.260 51.142 46.981 1.00 81.31 197 CYS A CA 1
ATOM 1613 C C . CYS A 1 197 ? -71.015 52.521 47.609 1.00 81.31 197 CYS A C 1
ATOM 1615 O O . CYS A 1 197 ? -71.930 53.339 47.651 1.00 81.31 197 CYS A O 1
ATOM 1617 N N . ALA A 1 198 ? -69.793 52.801 48.073 1.00 77.00 198 ALA A N 1
ATOM 1618 C CA . ALA A 1 198 ? -69.445 54.063 48.722 1.00 77.00 198 ALA A CA 1
ATOM 1619 C C . ALA A 1 198 ? -69.619 55.264 47.782 1.00 77.00 198 ALA A C 1
ATOM 1621 O O . ALA A 1 198 ? -70.125 56.299 48.213 1.00 77.00 198 ALA A O 1
ATOM 1622 N N . SER A 1 199 ? -69.266 55.115 46.498 1.00 73.88 199 SER A N 1
ATOM 1623 C CA . SER A 1 199 ? -69.481 56.165 45.493 1.00 73.88 199 SER A CA 1
ATOM 1624 C C . SER A 1 199 ? -70.965 56.515 45.361 1.00 73.88 199 SER A C 1
ATOM 1626 O O . SER A 1 199 ? -71.325 57.683 45.459 1.00 73.88 199 SER A O 1
ATOM 1628 N N . ASN A 1 200 ? -71.828 55.507 45.197 1.00 72.75 200 ASN A N 1
ATOM 1629 C CA . ASN A 1 200 ? -73.265 55.726 45.027 1.00 72.75 200 ASN A CA 1
ATOM 1630 C C . ASN A 1 200 ? -73.905 56.317 46.293 1.00 72.75 200 ASN A C 1
ATOM 1632 O O . ASN A 1 200 ? -74.663 57.277 46.204 1.00 72.75 200 ASN A O 1
ATOM 1636 N N . HIS A 1 201 ? -73.556 55.798 47.475 1.00 77.06 201 HIS A N 1
ATOM 1637 C CA . HIS A 1 201 ? -74.122 56.276 48.738 1.00 77.06 201 HIS A CA 1
ATOM 1638 C C . HIS A 1 201 ? -73.732 57.728 49.058 1.00 77.06 201 HIS A C 1
ATOM 1640 O O . HIS A 1 201 ? -74.566 58.505 49.525 1.00 77.06 201 HIS A O 1
ATOM 1646 N N . THR A 1 202 ? -72.479 58.107 48.778 1.00 74.31 202 THR A N 1
ATOM 1647 C CA . THR A 1 202 ? -72.010 59.489 48.972 1.00 74.31 202 THR A CA 1
ATOM 1648 C C . THR A 1 202 ? -72.756 60.440 48.036 1.00 74.31 202 THR A C 1
ATOM 1650 O O . THR A 1 202 ? -73.257 61.466 48.484 1.00 74.31 202 THR A O 1
ATOM 1653 N N . SER A 1 203 ? -72.921 60.075 46.760 1.00 70.50 203 SER A N 1
ATOM 1654 C CA . SER A 1 203 ? -73.708 60.879 45.816 1.00 70.50 203 SER A CA 1
ATOM 1655 C C . SER A 1 203 ? -75.175 61.028 46.230 1.00 70.50 203 SER A C 1
ATOM 1657 O O . SER A 1 203 ? -75.730 62.109 46.073 1.00 70.50 203 SER A O 1
ATOM 1659 N N . GLU A 1 204 ? -75.801 59.988 46.785 1.00 69.00 204 GLU A N 1
ATOM 1660 C CA . GLU A 1 204 ? -77.198 60.061 47.241 1.00 69.00 204 GLU A CA 1
ATOM 1661 C C . GLU A 1 204 ? -77.375 60.896 48.517 1.00 69.00 204 GLU A C 1
ATOM 1663 O O . GLU A 1 204 ? -78.369 61.601 48.651 1.00 69.00 204 GLU A O 1
ATOM 1668 N N . THR A 1 205 ? -76.429 60.836 49.458 1.00 70.31 205 THR A N 1
ATOM 1669 C CA . THR A 1 205 ? -76.598 61.466 50.782 1.00 70.31 205 THR A CA 1
ATOM 1670 C C . THR A 1 205 ? -76.144 62.930 50.815 1.00 70.31 205 THR A C 1
ATOM 1672 O O . THR A 1 205 ? -76.633 63.704 51.635 1.00 70.31 205 THR A O 1
ATOM 1675 N N . THR A 1 206 ? -75.212 63.344 49.950 1.00 72.00 206 THR A N 1
ATOM 1676 C CA . THR A 1 206 ? -74.647 64.711 49.975 1.00 72.00 206 THR A CA 1
ATOM 1677 C C . THR A 1 206 ? -75.429 65.715 49.116 1.00 72.00 206 THR A C 1
ATOM 1679 O O . THR A 1 206 ? -75.165 66.914 49.187 1.00 72.00 206 THR A O 1
ATOM 1682 N N . VAL A 1 207 ? -76.419 65.270 48.336 1.00 69.06 207 VAL A N 1
ATOM 1683 C CA . VAL A 1 207 ? -77.266 66.166 47.536 1.00 69.06 207 VAL A CA 1
ATOM 1684 C C . VAL A 1 207 ? -78.548 66.477 48.304 1.00 69.06 207 VAL A C 1
ATOM 1686 O O . VAL A 1 207 ? -79.391 65.611 48.509 1.00 69.06 207 VAL A O 1
ATOM 1689 N N . SER A 1 208 ? -78.706 67.736 48.709 1.00 73.50 208 SER A N 1
ATOM 1690 C CA . SER A 1 208 ? -79.947 68.255 49.290 1.00 73.50 208 SER A CA 1
ATOM 1691 C C . SER A 1 208 ? -80.535 69.303 48.352 1.00 73.50 208 SER A C 1
ATOM 1693 O O . SER A 1 208 ? -79.903 70.325 48.078 1.00 73.50 208 SER A O 1
ATOM 1695 N N . SER A 1 209 ? -81.731 69.042 47.826 1.00 73.00 209 SER A N 1
ATOM 1696 C CA . SER A 1 209 ? -82.484 70.016 47.037 1.00 73.00 209 SER A CA 1
ATOM 1697 C C . SER A 1 209 ? -83.277 70.921 47.973 1.00 73.00 209 SER A C 1
ATOM 1699 O O . SER A 1 209 ? -84.105 70.443 48.747 1.00 73.00 209 SER A O 1
ATOM 1701 N N . VAL A 1 210 ? -83.045 72.228 47.887 1.00 76.31 210 VAL A N 1
ATOM 1702 C CA . VAL A 1 210 ? -83.799 73.232 48.644 1.00 76.31 210 VAL A CA 1
ATOM 1703 C C . VAL A 1 210 ? -84.695 73.996 47.679 1.00 76.31 210 VAL A C 1
ATOM 1705 O O . VAL A 1 210 ? -84.199 74.632 46.749 1.00 76.31 210 VAL A O 1
ATOM 1708 N N . ASP A 1 211 ? -86.006 73.950 47.908 1.00 77.31 211 ASP A N 1
ATOM 1709 C CA . ASP A 1 211 ? -86.972 74.695 47.102 1.00 77.31 211 ASP A CA 1
ATOM 1710 C C . ASP A 1 211 ? -86.942 76.186 47.452 1.00 77.31 211 ASP A C 1
ATOM 1712 O O . ASP A 1 211 ? -87.031 76.583 48.618 1.00 77.31 211 ASP A O 1
ATOM 1716 N N . ILE A 1 212 ? -86.821 77.031 46.426 1.00 76.25 212 ILE A N 1
ATOM 1717 C CA . ILE A 1 212 ? -86.769 78.485 46.588 1.00 76.25 212 ILE A CA 1
ATOM 1718 C C . ILE A 1 212 ? -88.180 79.055 46.360 1.00 76.25 212 ILE A C 1
ATOM 1720 O O . ILE A 1 212 ? -88.716 78.916 45.261 1.00 76.25 212 ILE A O 1
ATOM 1724 N N . PRO A 1 213 ? -88.785 79.728 47.356 1.00 72.12 213 PRO A N 1
ATOM 1725 C CA . PRO A 1 213 ? -90.210 80.067 47.336 1.00 72.12 213 PRO A CA 1
ATOM 1726 C C . PRO A 1 213 ? -90.582 81.262 46.441 1.00 72.12 213 PRO A C 1
ATOM 1728 O O . PRO A 1 213 ? -91.762 81.452 46.157 1.00 72.12 213 PRO A O 1
ATOM 1731 N N . ASN A 1 214 ? -89.624 82.092 46.010 1.00 78.88 214 ASN A N 1
ATOM 1732 C CA . ASN A 1 214 ? -89.873 83.204 45.085 1.00 78.88 214 ASN A CA 1
ATOM 1733 C C . ASN A 1 214 ? -88.610 83.615 44.300 1.00 78.88 214 ASN A C 1
ATOM 1735 O O . ASN A 1 214 ? -87.476 83.374 44.725 1.00 78.88 214 ASN A O 1
ATOM 1739 N N . ASP A 1 215 ? -88.803 84.263 43.148 1.00 77.75 215 ASP A N 1
ATOM 1740 C CA . ASP A 1 215 ? -87.701 84.657 42.256 1.00 77.75 215 ASP A CA 1
ATOM 1741 C C . ASP A 1 215 ? -86.826 85.788 42.822 1.00 77.75 215 ASP A C 1
ATOM 1743 O O . ASP A 1 215 ? -85.657 85.919 42.453 1.00 77.75 215 ASP A O 1
ATOM 1747 N N . GLU A 1 216 ? -87.338 86.570 43.773 1.00 76.50 216 GLU A N 1
ATOM 1748 C CA . GLU A 1 216 ? -86.556 87.603 44.457 1.00 76.50 216 GLU A CA 1
ATOM 1749 C C . GLU A 1 216 ? -85.454 86.983 45.342 1.00 76.50 216 GLU A C 1
ATOM 1751 O O . GLU A 1 216 ? -84.291 87.402 45.288 1.00 76.50 216 GLU A O 1
ATOM 1756 N N . MET A 1 217 ? -85.776 85.916 46.088 1.00 76.44 217 MET A N 1
ATOM 1757 C CA . MET A 1 217 ? -84.802 85.112 46.841 1.00 76.44 217 MET A CA 1
ATOM 1758 C C . MET A 1 217 ? -83.797 84.429 45.910 1.00 76.44 217 MET A C 1
ATOM 1760 O O . MET A 1 217 ? -82.597 84.440 46.190 1.00 76.44 217 MET A O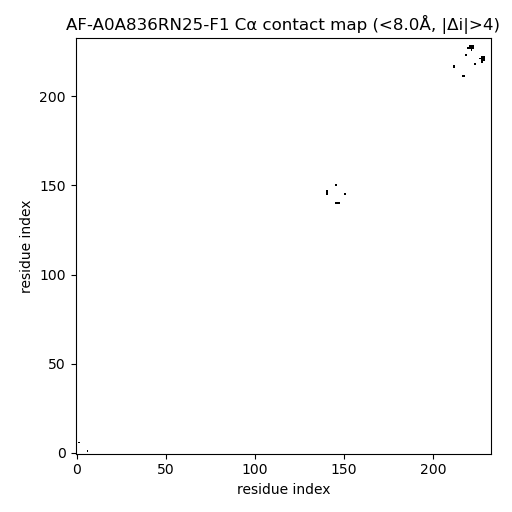 1
ATOM 1764 N N . LYS A 1 218 ? -84.253 83.910 44.764 1.00 81.12 218 LYS A N 1
ATOM 1765 C CA . LYS A 1 218 ? -83.376 83.317 43.742 1.00 81.12 218 LYS A CA 1
ATOM 1766 C C . LYS A 1 218 ? -82.371 84.339 43.198 1.00 81.12 218 LYS A C 1
ATOM 1768 O O . LYS A 1 218 ? -81.182 84.039 43.092 1.00 81.12 218 LYS A O 1
ATOM 1773 N N . GLY A 1 219 ? -82.817 85.568 42.935 1.00 79.25 219 GLY A N 1
ATOM 1774 C CA . GLY A 1 219 ? -81.961 86.673 42.499 1.00 79.25 219 GLY A CA 1
ATOM 1775 C C . GLY A 1 219 ? -80.885 87.055 43.524 1.00 79.25 219 GLY A C 1
ATOM 1776 O O . GLY A 1 219 ? -79.741 87.310 43.141 1.00 79.25 219 GLY A O 1
ATOM 1777 N N . ARG A 1 220 ? -81.208 87.035 44.828 1.00 79.06 220 ARG A N 1
ATOM 1778 C CA . ARG A 1 220 ? -80.237 87.297 45.913 1.00 79.06 220 ARG A CA 1
ATOM 1779 C C . ARG A 1 220 ? -79.237 86.155 46.119 1.00 79.06 220 ARG A C 1
ATOM 1781 O O . ARG A 1 220 ? -78.069 86.435 46.390 1.00 79.06 220 ARG A O 1
ATOM 1788 N N . ILE A 1 221 ? -79.669 84.901 45.980 1.00 80.31 221 ILE A N 1
ATOM 1789 C CA . ILE A 1 221 ? -78.797 83.722 46.125 1.00 80.31 221 ILE A CA 1
ATOM 1790 C C . ILE A 1 221 ? -77.825 83.604 44.940 1.00 80.31 221 ILE A C 1
ATOM 1792 O O . ILE A 1 221 ? -76.650 83.322 45.146 1.00 80.31 221 ILE A O 1
ATOM 1796 N N . ILE A 1 222 ? -78.262 83.890 43.708 1.00 83.06 222 ILE A N 1
ATOM 1797 C CA . ILE A 1 222 ? -77.380 83.855 42.526 1.00 83.06 222 ILE A CA 1
ATOM 1798 C C . ILE A 1 222 ? -76.471 85.099 42.479 1.00 83.06 222 ILE A C 1
ATOM 1800 O O . ILE A 1 222 ? -75.265 84.992 42.234 1.00 83.06 222 ILE A O 1
ATOM 1804 N N . GLY A 1 223 ? -77.024 86.282 42.774 1.00 83.75 223 GLY A N 1
ATOM 1805 C CA . GLY A 1 223 ? -76.325 87.565 42.698 1.00 83.75 223 GLY A CA 1
ATOM 1806 C C . GLY A 1 223 ? -76.113 88.059 41.257 1.00 83.75 223 GLY A C 1
ATOM 1807 O O . GLY A 1 223 ? -76.206 87.312 40.283 1.00 83.75 223 GLY A O 1
ATOM 1808 N N . ARG A 1 224 ? -75.811 89.352 41.092 1.00 79.62 224 ARG A N 1
ATOM 1809 C CA . ARG A 1 224 ? -75.566 89.967 39.773 1.00 79.62 224 ARG A CA 1
ATOM 1810 C C . ARG A 1 224 ? -74.279 89.374 39.165 1.00 79.62 224 ARG A C 1
ATOM 1812 O O . ARG A 1 224 ? -73.228 89.467 39.793 1.00 79.62 224 ARG A O 1
ATOM 1819 N N . GLU A 1 225 ? -74.390 88.748 37.987 1.00 80.44 225 GLU A N 1
ATOM 1820 C CA . GLU A 1 225 ? -73.342 87.946 37.305 1.00 80.44 225 GLU A CA 1
ATOM 1821 C C . GLU A 1 225 ? -72.954 86.619 37.996 1.00 80.44 225 GLU A C 1
ATOM 1823 O O . GLU A 1 225 ? -71.894 86.063 37.716 1.00 80.44 225 GLU A O 1
ATOM 1828 N N . GLY A 1 226 ? -73.794 86.086 38.894 1.00 78.06 226 GLY A N 1
ATOM 1829 C CA . GLY A 1 226 ? -73.555 84.772 39.514 1.00 78.06 226 GLY A CA 1
ATOM 1830 C C . GLY A 1 226 ? -72.470 84.762 40.596 1.00 78.06 226 GLY A C 1
ATOM 1831 O O . GLY A 1 226 ? -71.970 83.701 40.963 1.00 78.06 226 GLY A O 1
ATOM 1832 N N . ARG A 1 227 ? -72.070 85.935 41.105 1.00 83.06 227 ARG A N 1
ATOM 1833 C CA . ARG A 1 227 ? -70.996 86.042 42.106 1.00 83.06 227 ARG A CA 1
ATOM 1834 C C . ARG A 1 227 ? -71.303 85.327 43.423 1.00 83.06 227 ARG A C 1
ATOM 1836 O O . ARG A 1 227 ? -70.375 84.793 44.016 1.00 83.06 227 ARG A O 1
ATOM 1843 N N . ASN A 1 228 ? -72.560 85.311 43.873 1.00 81.94 228 ASN A N 1
ATOM 1844 C CA . ASN A 1 228 ? -72.902 84.686 45.153 1.00 81.94 228 ASN A CA 1
ATOM 1845 C C . ASN A 1 228 ? -72.905 83.159 45.050 1.00 81.94 228 ASN A C 1
ATOM 1847 O O . ASN A 1 228 ? -72.343 82.511 45.923 1.00 81.94 228 ASN A O 1
ATOM 1851 N N . ILE A 1 229 ? -73.463 82.577 43.981 1.00 82.62 229 ILE A N 1
ATOM 1852 C CA . ILE A 1 229 ? -73.525 81.112 43.856 1.00 82.62 229 ILE A CA 1
ATOM 1853 C C . ILE A 1 229 ? -72.133 80.477 43.711 1.00 82.62 229 ILE A C 1
ATOM 1855 O O . ILE A 1 229 ? -71.884 79.447 44.320 1.00 82.62 229 ILE A O 1
ATOM 1859 N N . ARG A 1 230 ? -71.183 81.144 43.035 1.00 80.06 230 ARG A N 1
ATOM 1860 C CA . ARG A 1 230 ? -69.780 80.684 42.951 1.00 80.06 230 ARG A CA 1
ATOM 1861 C C . ARG A 1 230 ? -69.023 80.710 44.279 1.00 80.06 230 ARG A C 1
ATOM 1863 O O . ARG A 1 230 ? -67.963 80.115 44.363 1.00 80.06 230 ARG A O 1
ATOM 1870 N N . ALA A 1 231 ? -69.501 81.456 45.274 1.00 77.00 231 ALA A N 1
ATOM 1871 C CA . ALA A 1 231 ? -68.913 81.438 46.612 1.00 77.00 231 ALA A CA 1
ATOM 1872 C C . ALA A 1 231 ? -69.464 80.289 47.478 1.00 77.00 231 ALA A C 1
ATOM 1874 O O . ALA A 1 231 ? -68.894 80.004 48.527 1.00 77.00 231 ALA A O 1
ATOM 1875 N N . PHE A 1 232 ? -70.575 79.668 47.063 1.00 72.25 232 PHE A N 1
ATOM 1876 C CA . PHE A 1 232 ? -71.159 78.485 47.702 1.00 72.25 232 PHE A CA 1
ATOM 1877 C C . PHE A 1 232 ? -70.740 77.163 47.034 1.00 72.25 232 PHE A C 1
ATOM 1879 O O . PHE A 1 232 ? -70.917 76.115 47.652 1.00 72.25 232 PHE A O 1
ATOM 1886 N N . GLU A 1 233 ? -70.229 77.219 45.800 1.00 63.34 233 GLU A N 1
ATOM 1887 C CA . GLU A 1 233 ? -69.660 76.104 45.019 1.00 63.34 233 GLU A CA 1
ATOM 1888 C C . GLU A 1 233 ? -68.195 75.836 45.405 1.00 63.34 233 GLU A C 1
ATOM 1890 O O . GLU A 1 233 ? -67.829 74.645 45.531 1.00 63.34 233 GLU A O 1
#

Radius of gyration: 78.9 Å; Cα contacts (8 Å, |Δi|>4): 16; chains: 1; bounding box: 152×106×188 Å

Foldseek 3Di:
DPDPVVVVVVVVVVVVVVVVVVVVVVVVVVVVVVVVVVVVVVVVVVVVVVVVVVVVVVVVVVVVVVVVVVVVVVVVVVVVVVVVVVVVVVVVVVVVVVVVVVVVVVVVVVVVVVVVVVVVVVVVVVVVVVVVVVVVVVVCCVVVVADPVRVVVVVVVVVVVVVVVVVVVVVVVVVVVVVVVVVVVVVVVVVVVCVVVVVVVCVVPVDDDDDDPDVVVVCVCQDDVRVNVVVVD

Solvent-accessible surface area (backbone atoms only — not comparable to full-atom values): 12675 Å² total; per-residue (Å²): 131,84,57,72,67,59,58,51,51,52,52,49,50,50,52,51,51,51,51,50,49,52,51,52,50,54,51,50,53,52,52,52,51,52,52,50,53,48,52,50,52,48,52,52,52,51,53,50,50,51,52,54,48,51,52,50,52,51,51,52,52,51,50,53,52,48,52,52,48,54,50,50,54,49,51,53,52,50,52,50,52,53,50,49,54,54,48,53,56,49,50,56,53,48,54,53,49,50,53,53,48,55,51,48,51,53,50,49,52,52,49,50,52,54,49,53,53,48,49,54,52,50,54,53,48,52,56,48,50,54,49,51,54,52,50,52,51,53,48,50,35,62,75,66,74,33,56,73,66,54,49,50,50,53,52,51,52,52,50,52,52,52,51,52,53,56,50,49,54,52,51,53,51,52,54,50,52,50,51,53,50,53,51,52,52,51,51,49,53,51,48,52,50,49,58,60,48,50,56,55,52,50,60,62,70,74,62,78,90,78,88,74,96,47,70,68,60,50,49,63,52,31,32,86,92,42,58,45,42,65,74,76,106

pLDDT: mean 87.46, std 10.45, range [52.75, 98.19]

=== Feature glossary ===
Feature key, reading from the visual/contextual features back to the raw sequence:

Rendered structure images. Structure images are PyMOL renders from six orthogonal camera directions. Cartoon representation draws helices as coils and strands as arrows; sticks shows the backbone as bonds; surface shows the solvent-excluded envelope. Rainbow coloring maps sequence position to hue (blue→red, N→C); chain coloring assigns a distinct color per polypeptide.

Contact-map, Ramachandran, and PAE plots. Three diagnostic plots accompany the record. The Cα contact map visualizes the tertiary structure as a 2D adjacency matrix (8 Å cutoff, sequence-local contacts suppressed). The Ramachandran plot shows the distribution of backbone (φ, ψ) torsions, with points in the α and β basins reflecting secondary structure content. The PAE plot shows AlphaFold's inter-residue confidence as a color matrix.

InterPro / GO / CATH / organism. The annotation block draws on four external resources. InterPro: which protein families and domains the sequence belongs to. GO: standardized terms for what the protein does, what process it participates in, and where in the cell it acts. CATH: which structural fold it has in the CATH hierarchy. Organism: the species of origin.

Nearest PDB 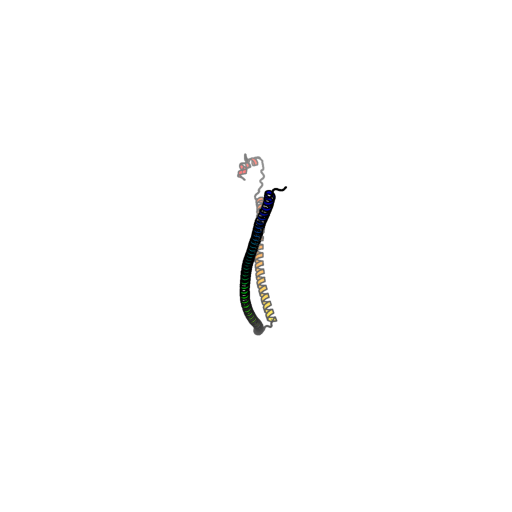structures. Structural nearest neighbors (via Foldseek easy-search vs the PDB). Reported per hit: target PDB id, E-value, and alignment TM-score. A TM-score above ~0.5 is the conventional threshold for 'same fold'.

Predicted aligned error. Predicted aligned error is AlphaFold's pairwise confidence. Unlike pLDDT (per-residue), PAE is per-residue-pair and captures whether two parts of the structure are correctly placed relative to each other. Units are ångströms of expected positional error.

Solvent-accessible surface area. SASA measures how much of the protein is reachable by solvent. It is computed by rolling a water-sized probe over the atomic surface and summing the exposed area (Å²). Per-residue SASA distinguishes core (buried, low SASA) from surface (exposed, high SASA) residues; total SASA is a whole-molecule size measure.

B-factor. Crystallographic B-factors measure how much each atom's electron density is smeared out, in Å². They rise in mobile loops and surface residues and fall in the buried interior. In AlphaFold models this column is repurposed to hold pLDDT instead.

pLDDT. For AlphaFold models, the B-factor field carries pLDDT — the model's own estimate of local accuracy on a 0–100 scale. Regions with pLDDT<50 should be treated as essentially unmodeled; they often correspond to intrinsically disordered segments.

Backbone torsions (φ/ψ). φ (phi) and ψ (psi) are the two rotatable backbone dihedrals per residue: φ is the C(i-1)–N–Cα–C torsion, ψ is the N–Cα–C–N(i+1) torsion, both in degrees on (−180°, 180°]. α-helical residues cluster near (−60°, −45°); β-strand residues near (−120°, +130°). A Ramachandran plot is simply a scatter of (φ, ψ) for every residue.

Radius of gyration, Cα contacts, bounding box. Radius of gyration (Rg) is the root-mean-square distance of Cα atoms from their centroid — a single number for overall size and compactness. A globular domain of N residues has Rg ≈ 2.2·N^0.38 Å; an extended or disordered chain has a much larger Rg. The Cα contact count is the number of residue pairs whose Cα atoms are within 8 Å and are more than four positions apart in sequence — a standard proxy for tertiary packing density. The bounding box is the smallest axis-aligned box enclosing all Cα atoms.

Secondary structure (3-state, P-SEA). Three-state secondary structure (P-SEA) collapses the eight DSSP classes into helix (a), strand (b), and coil (c). P-SEA assigns these from Cα geometry alone — distances and angles — without requiring backbone oxygens, so it works on any Cα trace.

Secondary structure (8-state, DSSP). Secondary structure is the local, repeating backbone conformation. DSSP classifies it into eight states by reading the hydrogen-bond network: three helix types (H, G, I), two β types (E, B), two non-regular types (T, S), and unstructured coil (-).

Foldseek 3Di. The Foldseek 3Di string encodes local tertiary geometry as a 20-letter alphabet — one character per residue — derived from the relative positions of nearby Cα atoms. Unlike the amino-acid sequence, 3Di is a direct function of the 3D structure, so two proteins with the same fold have similar 3Di strings even at low sequence identity.

mmCIF coordinates. Structure coordinates are given as an mmCIF _atom_site loop: one row per atom with element, residue name, chain id, sequence number, and x/y/z position in Å. Only the four main-chain atoms per residue are included here; side chains are omitted to keep the record compact.

Sequence. This is the polypeptide sequence — one letter per residue, N-terminus first. Length ranges from a few dozen residues for small domains to over a thousand for large multi-domain proteins.